Protein AF-A0A7S0J1F5-F1 (afdb_monomer)

Organism: NCBI:txid127549

Radius of gyration: 20.25 Å; Cα contacts (8 Å, |Δi|>4): 208; chains: 1; bounding box: 47×31×69 Å

InterPro domains:
  IPR000225 Armadillo [PF00514] (162-190)
  IPR000225 Armadillo [PS50176] (162-200)
  IPR011989 Armadillo-like helical [G3DSA:1.25.10.10] (42-203)
  IPR016024 Armadillo-type fold [SSF48371] (62-200)
  IPR045156 Vacuolar protein 8 [PTHR47249] (50-202)

Secondary structure (DSSP, 8-state):
---HHHHHHHHHHHHHHHHHHHHHHHT-----------PPPHHHHHHHHHHHHHHHHHHHHHHHHHHHHHHHHHH--HHHHHHHHHHHHHHHT--SHHHHHHHHHHHHHHHHTT-HHHHHHHHTSS-HHHHHHHHHHHHHHH---TT-S---SHHHHHHHTT-HHHHHHHTT-S-HHHHHHHHHHHHHHTTSHHHHHHHHH---

Structure (mmCIF, N/CA/C/O backbone):
data_AF-A0A7S0J1F5-F1
#
_entry.id   AF-A0A7S0J1F5-F1
#
loop_
_atom_site.group_PDB
_atom_site.id
_atom_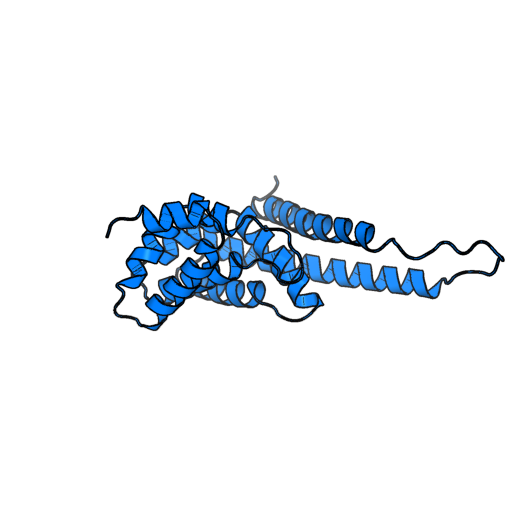site.type_symbol
_atom_site.label_atom_id
_atom_site.label_alt_id
_atom_site.label_comp_id
_atom_site.label_asym_id
_atom_site.label_entity_id
_atom_site.label_seq_id
_atom_site.pdbx_PDB_ins_code
_atom_site.Cartn_x
_atom_site.Cartn_y
_atom_site.Cartn_z
_atom_site.occupancy
_atom_site.B_iso_or_equiv
_atom_site.auth_seq_id
_atom_site.auth_comp_id
_atom_site.auth_asym_id
_atom_site.auth_atom_id
_atom_site.pdbx_PDB_model_num
ATOM 1 N N . PHE A 1 1 ? 26.902 -19.050 1.197 1.00 39.16 1 PHE A N 1
ATOM 2 C CA . PHE A 1 1 ? 25.930 -18.547 2.189 1.00 39.16 1 PHE A CA 1
ATOM 3 C C . PHE A 1 1 ? 25.335 -17.241 1.676 1.00 39.16 1 PHE A C 1
ATOM 5 O O . PHE A 1 1 ? 25.983 -16.211 1.769 1.00 39.16 1 PHE A O 1
ATOM 12 N N . PHE A 1 2 ? 24.153 -17.282 1.053 1.00 44.94 2 PHE A N 1
ATOM 13 C CA . PHE A 1 2 ? 23.462 -16.071 0.589 1.00 44.94 2 PHE A CA 1
ATOM 14 C C . PHE A 1 2 ? 22.551 -15.558 1.710 1.00 44.94 2 PHE A C 1
ATOM 16 O O . PHE A 1 2 ? 21.628 -16.265 2.113 1.00 44.94 2 PHE A O 1
ATOM 23 N N . SER A 1 3 ? 22.830 -14.357 2.224 1.00 57.16 3 SER A N 1
ATOM 24 C CA . SER A 1 3 ? 21.988 -13.683 3.222 1.00 57.16 3 SER A CA 1
ATOM 25 C C . SER A 1 3 ? 20.566 -13.470 2.669 1.00 57.16 3 SER A C 1
ATOM 27 O O . SER A 1 3 ? 20.441 -13.176 1.476 1.00 57.16 3 SER A O 1
ATOM 29 N N . PRO A 1 4 ? 19.499 -13.576 3.486 1.00 59.44 4 PRO A N 1
ATOM 30 C CA . PRO A 1 4 ? 18.127 -13.293 3.052 1.00 59.44 4 PRO A CA 1
ATOM 31 C C . PRO A 1 4 ? 17.988 -11.911 2.394 1.00 59.44 4 PRO A C 1
ATOM 33 O O . PRO A 1 4 ? 17.311 -11.785 1.376 1.00 59.44 4 PRO A O 1
ATOM 36 N N . ARG A 1 5 ? 18.744 -10.908 2.868 1.00 60.88 5 ARG A N 1
ATOM 37 C CA . ARG A 1 5 ? 18.833 -9.587 2.217 1.00 60.88 5 ARG A CA 1
ATOM 38 C C . ARG A 1 5 ? 19.443 -9.645 0.815 1.00 60.88 5 ARG A C 1
ATOM 40 O O . ARG A 1 5 ? 18.998 -8.932 -0.071 1.00 60.88 5 ARG A O 1
ATOM 47 N N . GLY A 1 6 ? 20.435 -10.508 0.597 1.00 64.88 6 GLY A N 1
ATOM 48 C CA . GLY A 1 6 ? 21.058 -10.701 -0.714 1.00 64.88 6 GLY A CA 1
ATOM 49 C C . GLY A 1 6 ? 20.109 -11.344 -1.726 1.00 64.88 6 GLY A C 1
ATOM 50 O O . GLY A 1 6 ? 20.087 -10.931 -2.877 1.00 64.88 6 GLY A O 1
ATOM 51 N N . LYS A 1 7 ? 19.281 -12.305 -1.294 1.00 68.75 7 LYS A N 1
ATOM 52 C CA . LYS A 1 7 ? 18.258 -12.919 -2.157 1.00 68.75 7 LYS A CA 1
ATOM 53 C C . LYS A 1 7 ? 17.156 -11.928 -2.527 1.00 68.75 7 LYS A C 1
ATOM 55 O O . LYS A 1 7 ? 16.803 -11.844 -3.695 1.00 68.75 7 LYS A O 1
ATOM 60 N N . MET A 1 8 ? 16.671 -11.154 -1.554 1.00 70.50 8 MET A N 1
ATOM 61 C CA . MET A 1 8 ? 15.660 -10.122 -1.791 1.00 70.50 8 MET A CA 1
ATOM 62 C C . MET A 1 8 ? 16.189 -9.031 -2.724 1.00 70.50 8 MET A C 1
ATOM 64 O O . MET A 1 8 ? 15.508 -8.664 -3.668 1.00 70.50 8 MET A O 1
ATOM 68 N N . ARG A 1 9 ? 17.439 -8.590 -2.539 1.00 69.81 9 ARG A N 1
ATOM 69 C CA . ARG A 1 9 ? 18.083 -7.616 -3.430 1.00 69.81 9 ARG A CA 1
ATOM 70 C C . ARG A 1 9 ? 18.190 -8.128 -4.864 1.00 69.81 9 ARG A C 1
ATOM 72 O O . ARG A 1 9 ? 17.886 -7.383 -5.778 1.00 69.81 9 ARG A O 1
ATOM 79 N N . VAL A 1 10 ? 18.562 -9.395 -5.072 1.00 70.56 10 VAL A N 1
ATOM 80 C CA . VAL A 1 10 ? 18.605 -9.993 -6.420 1.00 70.56 10 VAL A CA 1
ATOM 81 C C . VAL A 1 10 ? 17.206 -10.099 -7.027 1.00 70.56 10 VAL A C 1
ATOM 83 O O . VAL A 1 10 ? 17.037 -9.728 -8.181 1.00 70.56 10 VAL A O 1
ATOM 86 N N . LEU A 1 11 ? 16.207 -10.548 -6.258 1.00 70.00 11 LEU A N 1
ATOM 87 C CA . LEU A 1 11 ? 14.828 -10.680 -6.736 1.00 70.00 11 LEU A CA 1
ATOM 88 C C . LEU A 1 11 ? 14.237 -9.322 -7.131 1.00 70.00 11 LEU A C 1
ATOM 90 O O . LEU A 1 11 ? 13.665 -9.196 -8.206 1.00 70.00 11 LEU A O 1
ATOM 94 N N . VAL A 1 12 ? 14.424 -8.307 -6.284 1.00 67.56 12 VAL A N 1
ATOM 95 C CA . VAL A 1 12 ? 13.966 -6.935 -6.527 1.00 67.56 12 VAL A CA 1
ATOM 96 C C . VAL A 1 12 ? 14.674 -6.373 -7.747 1.00 67.56 12 VAL A C 1
ATOM 98 O O . VAL A 1 12 ? 14.005 -5.950 -8.677 1.00 67.56 12 VAL A O 1
ATOM 101 N N . LEU A 1 13 ? 16.007 -6.439 -7.806 1.00 68.56 13 LEU A N 1
ATOM 102 C CA . LEU A 1 13 ? 16.761 -5.937 -8.952 1.00 68.56 13 LEU A CA 1
ATOM 103 C C . LEU A 1 13 ? 16.337 -6.634 -10.254 1.00 68.56 13 LEU A C 1
ATOM 105 O O . LEU A 1 13 ? 16.220 -5.979 -11.282 1.00 68.56 13 LEU A O 1
ATOM 109 N N . GLN A 1 14 ? 16.067 -7.941 -10.212 1.00 68.31 14 GLN A N 1
ATOM 110 C CA . GLN A 1 14 ? 15.610 -8.709 -11.367 1.00 68.31 14 GLN A CA 1
ATOM 111 C C . GLN A 1 14 ? 14.169 -8.362 -11.766 1.00 68.31 14 GLN A C 1
ATOM 113 O O . GLN A 1 14 ? 13.902 -8.275 -12.960 1.00 68.31 14 GLN A O 1
ATOM 118 N N . LEU A 1 15 ? 13.267 -8.106 -10.809 1.00 67.50 15 LEU A N 1
ATOM 119 C CA . LEU A 1 15 ? 11.923 -7.587 -11.091 1.00 67.50 15 LEU A CA 1
ATOM 120 C C . LEU A 1 15 ? 12.007 -6.204 -11.746 1.00 67.50 15 LEU A C 1
ATOM 122 O O . LEU A 1 15 ? 11.415 -5.992 -12.800 1.00 67.50 15 LEU A O 1
ATOM 126 N N . LEU A 1 16 ? 12.799 -5.296 -11.162 1.00 66.62 16 LEU A N 1
ATOM 127 C CA . LEU A 1 16 ? 13.001 -3.947 -11.689 1.00 66.62 16 LEU A CA 1
ATOM 128 C C . LEU A 1 16 ? 13.591 -4.005 -13.113 1.00 66.62 16 LEU A C 1
ATOM 130 O O . LEU A 1 16 ? 13.115 -3.343 -14.028 1.00 66.62 16 LEU A O 1
ATOM 134 N N . LEU A 1 17 ? 14.596 -4.851 -13.340 1.00 66.25 17 LEU A N 1
ATOM 135 C CA . LEU A 1 17 ? 15.193 -5.018 -14.665 1.00 66.25 17 LEU A CA 1
ATOM 136 C C . LEU A 1 17 ? 14.226 -5.680 -15.657 1.00 66.25 17 LEU A C 1
ATOM 138 O O . LEU A 1 17 ? 14.174 -5.254 -16.805 1.00 66.25 17 LEU A O 1
ATOM 142 N N . SER A 1 18 ? 13.446 -6.684 -15.248 1.00 63.44 18 SER A N 1
ATOM 143 C CA . SER A 1 18 ? 12.502 -7.383 -16.133 1.00 63.44 18 SER A CA 1
ATOM 144 C C . SER A 1 18 ? 11.381 -6.464 -16.616 1.00 63.44 18 SER A C 1
ATOM 146 O O . SER A 1 18 ? 11.062 -6.491 -17.802 1.00 63.44 18 SER A O 1
ATOM 148 N N . CYS A 1 19 ? 10.828 -5.623 -15.737 1.00 54.19 19 CYS A N 1
ATOM 149 C CA . CYS A 1 19 ? 9.823 -4.624 -16.109 1.00 54.19 19 CYS A CA 1
ATOM 150 C C . CYS A 1 19 ? 10.378 -3.592 -17.107 1.00 54.19 19 CYS A C 1
ATOM 152 O O . CYS A 1 19 ? 9.664 -3.171 -18.011 1.00 54.19 19 CYS A O 1
ATOM 154 N N . ALA A 1 20 ? 11.669 -3.254 -17.010 1.00 51.41 20 ALA A N 1
ATOM 155 C CA . ALA A 1 20 ? 12.317 -2.328 -17.939 1.00 51.41 20 ALA A CA 1
ATOM 156 C C . ALA A 1 20 ? 12.533 -2.922 -19.349 1.00 51.41 20 ALA A C 1
ATOM 158 O O . ALA A 1 20 ? 12.621 -2.184 -20.329 1.00 51.41 20 ALA A O 1
ATOM 159 N N . HIS A 1 21 ? 12.628 -4.252 -19.479 1.00 47.75 21 HIS A N 1
ATOM 160 C CA . HIS A 1 21 ? 12.840 -4.911 -20.776 1.00 47.75 21 HIS A CA 1
ATOM 161 C C . HIS A 1 21 ? 11.537 -5.109 -21.561 1.00 47.75 21 HIS A C 1
ATOM 163 O O . HIS A 1 21 ? 11.564 -5.081 -22.791 1.00 47.75 21 HIS A O 1
ATOM 169 N N . THR A 1 22 ? 10.401 -5.288 -20.879 1.00 46.66 22 THR A N 1
ATOM 170 C CA . THR A 1 22 ? 9.106 -5.543 -21.530 1.00 46.66 22 THR A CA 1
ATOM 171 C C . THR A 1 22 ? 8.580 -4.343 -22.320 1.00 46.66 22 THR A C 1
ATOM 173 O O . THR A 1 22 ? 7.990 -4.537 -23.375 1.00 46.66 22 THR A O 1
ATOM 176 N N . GLU A 1 23 ? 8.873 -3.106 -21.912 1.00 44.94 23 GLU A N 1
ATOM 177 C CA . GLU A 1 23 ? 8.368 -1.909 -22.611 1.00 44.94 23 GLU A CA 1
ATOM 178 C C . GLU A 1 23 ? 9.279 -1.400 -23.745 1.00 44.94 23 GLU A C 1
ATOM 180 O O . GLU A 1 23 ? 8.822 -0.675 -24.631 1.00 44.94 23 GLU 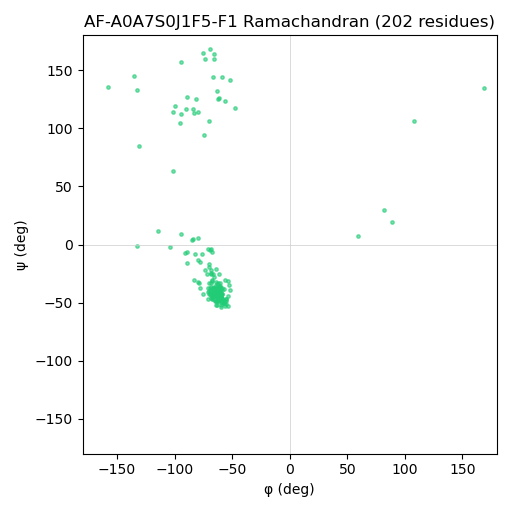A O 1
ATOM 185 N N . SER A 1 24 ? 10.551 -1.824 -23.808 1.00 41.28 24 SER A N 1
ATOM 186 C CA . SER A 1 24 ? 11.379 -1.562 -25.000 1.00 41.28 24 SER A CA 1
ATOM 187 C C . SER A 1 24 ? 10.884 -2.347 -26.221 1.00 41.28 24 SER A C 1
ATOM 189 O O . SER A 1 24 ? 11.186 -1.952 -27.347 1.00 41.28 24 SER A O 1
ATOM 191 N N . ALA A 1 25 ? 10.136 -3.436 -26.010 1.00 37.59 25 ALA A N 1
ATOM 192 C CA . ALA A 1 25 ? 9.520 -4.206 -27.084 1.00 37.59 25 ALA A CA 1
ATOM 193 C C . ALA A 1 25 ? 8.248 -3.522 -27.625 1.00 37.59 25 ALA A C 1
ATOM 195 O O . ALA A 1 25 ? 8.060 -3.487 -28.839 1.00 37.59 25 ALA A O 1
ATOM 196 N N . ASP A 1 26 ? 7.441 -2.891 -26.762 1.00 37.06 26 ASP A N 1
ATOM 197 C CA . ASP A 1 26 ? 6.175 -2.247 -27.160 1.00 37.06 26 ASP A CA 1
ATOM 198 C C . ASP A 1 26 ? 6.355 -0.881 -27.848 1.00 37.06 26 ASP A C 1
ATOM 200 O O . ASP A 1 26 ? 5.454 -0.398 -28.533 1.00 37.06 26 ASP A O 1
ATOM 204 N N . ARG A 1 27 ? 7.540 -0.262 -27.753 1.00 38.38 27 ARG A N 1
ATOM 205 C CA . ARG A 1 27 ? 7.871 0.984 -28.476 1.00 38.38 27 ARG A CA 1
ATOM 206 C C . ARG A 1 27 ? 8.368 0.787 -29.918 1.00 38.38 27 ARG A C 1
ATOM 208 O O . ARG A 1 27 ? 8.732 1.768 -30.565 1.00 38.38 27 ARG A O 1
ATOM 215 N N . LEU A 1 28 ? 8.371 -0.437 -30.452 1.00 41.59 28 LEU A N 1
ATOM 216 C CA . LEU A 1 28 ? 8.832 -0.744 -31.816 1.00 41.59 28 LEU A CA 1
ATOM 217 C C . LEU A 1 28 ? 7.675 -0.924 -32.814 1.00 41.59 28 LEU A C 1
ATOM 219 O O . LEU A 1 28 ? 7.531 -1.969 -33.443 1.00 41.59 28 LEU A O 1
ATOM 223 N N . HIS A 1 29 ? 6.896 0.133 -33.034 1.00 41.19 29 HIS A N 1
ATOM 224 C CA . HIS A 1 29 ? 6.158 0.330 -34.287 1.00 41.19 29 HIS A CA 1
ATOM 225 C C . HIS A 1 29 ? 6.412 1.750 -34.796 1.00 41.19 29 HIS A C 1
ATOM 227 O O . HIS A 1 29 ? 5.647 2.673 -34.536 1.00 41.19 29 HIS A O 1
ATOM 233 N N . VAL A 1 30 ? 7.523 1.919 -35.516 1.00 41.62 30 VAL A N 1
ATOM 234 C CA . VAL A 1 30 ? 7.749 3.059 -36.412 1.00 41.62 30 VAL A CA 1
ATOM 235 C C . VAL A 1 30 ? 8.273 2.504 -37.736 1.00 41.62 30 VAL A C 1
ATOM 237 O O . VAL A 1 30 ? 9.113 1.606 -37.754 1.00 41.62 30 VAL A O 1
ATOM 240 N N . GLU A 1 31 ? 7.667 2.998 -38.810 1.00 41.06 31 GLU A N 1
ATOM 241 C CA . GLU A 1 31 ? 7.622 2.488 -40.180 1.00 41.06 31 GLU A CA 1
ATOM 242 C C . GLU A 1 31 ? 8.983 2.160 -40.813 1.00 41.06 31 GLU A C 1
ATOM 244 O O . GLU A 1 31 ? 9.968 2.884 -40.675 1.00 41.06 31 GLU A O 1
ATOM 249 N N . ILE A 1 32 ? 8.996 1.061 -41.572 1.00 41.66 32 ILE A N 1
ATOM 250 C CA . ILE A 1 32 ? 10.061 0.714 -42.511 1.00 41.66 32 ILE A CA 1
ATOM 251 C C . ILE A 1 32 ? 9.807 1.539 -43.774 1.00 41.66 32 ILE A C 1
ATOM 253 O O . ILE A 1 32 ? 8.814 1.287 -44.455 1.00 41.66 32 ILE A O 1
ATOM 257 N N . ASP A 1 33 ? 10.693 2.481 -44.101 1.00 36.41 33 ASP A N 1
ATOM 258 C CA . ASP A 1 33 ? 10.719 3.067 -45.442 1.00 36.41 33 ASP A CA 1
ATOM 259 C C . ASP A 1 33 ? 11.854 2.434 -46.255 1.00 36.41 33 ASP A C 1
ATOM 261 O O . ASP A 1 33 ? 13.047 2.533 -45.942 1.00 36.41 33 ASP A O 1
ATOM 265 N N . GLU A 1 34 ? 11.456 1.703 -47.293 1.00 47.69 34 GLU 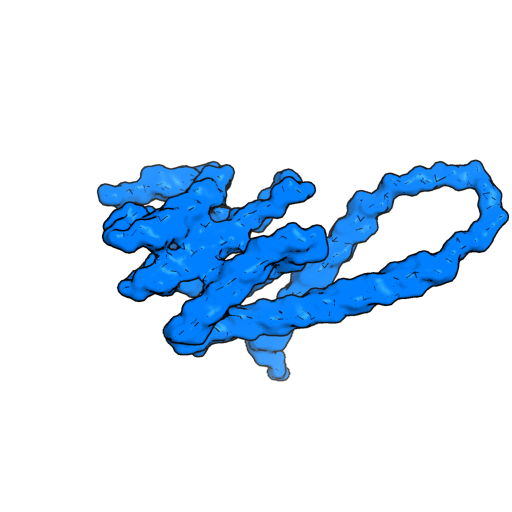A N 1
ATOM 266 C CA . GLU A 1 34 ? 12.342 1.109 -48.278 1.00 47.69 34 GLU A CA 1
ATOM 267 C C . GLU A 1 34 ? 12.860 2.210 -49.208 1.00 47.69 34 GLU A C 1
ATOM 269 O O . GLU A 1 34 ? 12.221 2.512 -50.216 1.00 47.69 34 GLU A O 1
ATOM 274 N N . LYS A 1 35 ? 14.038 2.777 -48.914 1.00 43.16 35 LYS A N 1
ATOM 275 C CA . LYS A 1 35 ? 15.101 3.069 -49.903 1.00 43.16 35 LYS A CA 1
ATOM 276 C C . LYS A 1 35 ? 16.209 3.952 -49.336 1.00 43.16 35 LYS A C 1
ATOM 278 O O . LYS A 1 35 ? 15.969 5.050 -48.856 1.00 43.16 35 LYS A O 1
ATOM 283 N N . GLY A 1 36 ? 17.442 3.537 -49.623 1.00 39.69 36 GLY A N 1
ATOM 284 C CA . GLY A 1 36 ? 18.586 4.440 -49.737 1.00 39.69 36 GLY A CA 1
ATOM 285 C C . GLY A 1 36 ? 19.561 4.336 -48.576 1.00 39.69 36 GLY A C 1
ATOM 286 O O . GLY A 1 36 ? 19.295 4.807 -47.479 1.00 39.69 36 GLY A O 1
ATOM 287 N N . GLY A 1 37 ? 20.716 3.723 -48.839 1.00 49.03 37 GLY A N 1
ATOM 288 C CA . GLY A 1 37 ? 21.816 3.674 -47.889 1.00 49.03 37 GLY A CA 1
ATOM 289 C C . GLY A 1 37 ? 22.332 5.069 -47.539 1.00 49.03 37 GLY A C 1
ATOM 290 O O . GLY A 1 37 ? 22.734 5.826 -48.419 1.00 49.03 37 GLY A O 1
ATOM 291 N N . GLN A 1 38 ? 22.369 5.360 -46.243 1.00 39.41 38 GLN A N 1
ATOM 292 C CA . GLN A 1 38 ? 23.235 6.357 -45.624 1.00 39.41 38 GLN A CA 1
ATOM 293 C C . GLN A 1 38 ? 23.371 6.004 -44.136 1.00 39.41 38 GLN A C 1
ATOM 295 O O . GLN A 1 38 ? 22.398 5.599 -43.506 1.00 39.41 38 GLN A O 1
ATOM 300 N N . GLU A 1 39 ? 24.597 6.076 -43.611 1.00 42.72 39 GLU A N 1
ATOM 301 C CA . GLU A 1 39 ? 24.959 5.733 -42.229 1.00 42.72 39 GLU A CA 1
ATOM 302 C C . GLU A 1 39 ? 23.994 6.364 -41.205 1.00 42.72 39 GLU A C 1
ATOM 304 O O . GLU A 1 39 ? 23.889 7.584 -41.088 1.00 42.72 39 GLU A O 1
ATOM 309 N N . LEU A 1 40 ? 23.288 5.509 -40.461 1.00 43.06 40 LEU A N 1
ATOM 310 C CA . LEU A 1 40 ? 22.411 5.843 -39.333 1.00 43.06 40 LEU A CA 1
ATOM 311 C C . LEU A 1 40 ? 23.201 5.723 -38.002 1.00 43.06 40 LEU A C 1
ATOM 313 O O . LEU A 1 40 ? 24.250 5.084 -37.962 1.00 43.06 40 LEU A O 1
ATOM 317 N N . PRO A 1 41 ? 22.783 6.394 -36.912 1.00 44.84 41 PRO A N 1
ATOM 318 C CA . PRO A 1 41 ? 23.625 7.344 -36.188 1.00 44.84 41 PRO A CA 1
ATOM 319 C C . PRO A 1 41 ? 24.276 6.770 -34.920 1.00 44.84 41 PRO A C 1
ATOM 321 O O . PRO A 1 41 ? 23.594 6.477 -33.940 1.00 44.84 41 PRO A O 1
ATOM 324 N N . VAL A 1 42 ? 25.613 6.754 -34.876 1.00 47.47 42 VAL A N 1
ATOM 325 C CA . VAL A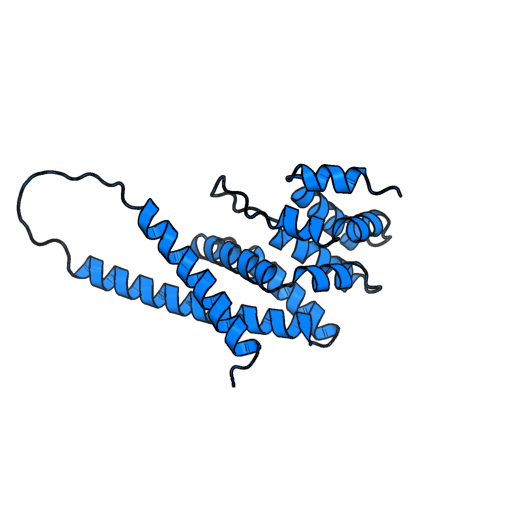 1 42 ? 26.428 6.349 -33.705 1.00 47.47 42 VAL A CA 1
ATOM 326 C C . VAL A 1 42 ? 26.099 7.169 -32.441 1.00 47.47 42 VAL A C 1
ATOM 328 O O . VAL A 1 42 ? 26.109 6.646 -31.329 1.00 47.47 42 VAL A O 1
ATOM 331 N N . GLN A 1 43 ? 25.691 8.435 -32.597 1.00 46.88 43 GLN A N 1
ATOM 332 C CA . GLN A 1 43 ? 25.272 9.296 -31.479 1.00 46.88 43 GLN A CA 1
ATOM 333 C C . GLN A 1 43 ? 23.970 8.832 -30.803 1.00 46.88 43 GLN A C 1
ATOM 335 O O . GLN A 1 43 ? 23.749 9.116 -29.629 1.00 46.88 43 GLN A O 1
ATOM 340 N N . SER A 1 44 ? 23.107 8.107 -31.522 1.00 58.91 44 SER A N 1
ATOM 341 C CA . SER A 1 44 ? 21.845 7.591 -30.988 1.00 58.91 44 SER A CA 1
ATOM 342 C C . SER A 1 44 ? 22.053 6.324 -30.159 1.00 58.91 44 SER A C 1
ATOM 344 O O . SER A 1 44 ? 21.349 6.125 -29.172 1.00 58.91 44 SER A O 1
ATOM 346 N N . GLU A 1 45 ? 23.040 5.495 -30.501 1.00 56.84 45 GLU A N 1
ATOM 347 C CA . GLU A 1 45 ? 23.402 4.319 -29.703 1.00 56.84 45 GLU A CA 1
ATOM 348 C C . GLU A 1 45 ? 24.179 4.693 -28.438 1.00 56.84 45 GLU A C 1
ATOM 350 O O . GLU A 1 45 ? 23.838 4.201 -27.366 1.00 56.84 45 GLU A O 1
ATOM 355 N N . GLU A 1 46 ? 25.143 5.619 -28.508 1.00 60.66 46 GLU A N 1
ATOM 356 C CA . GLU A 1 46 ? 25.847 6.104 -27.308 1.00 60.66 46 GLU A CA 1
ATOM 357 C C . GLU A 1 46 ? 24.912 6.841 -26.338 1.00 60.66 46 GLU A C 1
ATOM 359 O O . GLU A 1 46 ? 25.019 6.672 -25.122 1.00 60.66 46 GLU A O 1
ATOM 364 N N . MET A 1 47 ? 23.964 7.636 -26.850 1.00 57.72 47 MET A N 1
ATOM 365 C CA . MET A 1 47 ? 22.950 8.300 -26.025 1.00 57.72 47 MET A CA 1
ATOM 366 C C . MET A 1 47 ? 21.995 7.284 -25.388 1.00 57.72 47 MET A C 1
ATOM 368 O O . MET A 1 47 ? 21.744 7.370 -24.187 1.00 57.72 47 MET A O 1
ATOM 372 N N . ARG A 1 48 ? 21.539 6.269 -26.139 1.00 62.09 48 ARG A N 1
ATOM 373 C CA . ARG A 1 48 ? 20.733 5.165 -25.586 1.00 62.09 48 ARG A CA 1
ATOM 374 C C . ARG A 1 48 ? 21.494 4.350 -24.545 1.00 62.09 48 ARG A C 1
ATOM 376 O O . ARG A 1 48 ? 20.904 3.986 -23.536 1.00 62.09 48 ARG A O 1
ATOM 383 N N . ALA A 1 49 ? 22.782 4.084 -24.757 1.00 66.88 49 ALA A N 1
ATOM 384 C CA . ALA A 1 49 ? 23.616 3.364 -23.800 1.00 66.88 49 ALA A CA 1
ATOM 385 C C . ALA A 1 49 ? 23.792 4.162 -22.499 1.00 66.88 49 ALA A C 1
ATOM 387 O O . ALA A 1 49 ? 23.620 3.606 -21.417 1.00 66.88 49 ALA A O 1
ATOM 388 N N . ARG A 1 50 ? 24.039 5.478 -22.589 1.00 66.81 50 ARG A N 1
ATOM 389 C CA . ARG A 1 50 ? 24.114 6.367 -21.415 1.00 66.81 50 ARG A CA 1
ATOM 390 C C . ARG A 1 50 ? 22.782 6.482 -20.681 1.00 66.81 50 ARG A C 1
ATOM 392 O O . ARG A 1 50 ? 22.766 6.459 -19.454 1.00 66.81 50 ARG A O 1
ATOM 399 N N . GLU A 1 51 ? 21.669 6.577 -21.404 1.00 61.38 51 GLU A N 1
ATOM 400 C CA . GLU A 1 51 ? 20.335 6.552 -20.797 1.00 61.38 51 GLU A CA 1
ATOM 401 C C . GLU A 1 51 ? 20.035 5.208 -20.127 1.00 61.38 51 GLU A C 1
ATOM 403 O O . GLU A 1 51 ? 19.493 5.186 -19.024 1.00 61.38 51 GLU A O 1
ATOM 408 N N . ALA A 1 52 ? 20.406 4.089 -20.753 1.00 64.94 52 ALA A N 1
ATOM 409 C CA . ALA A 1 52 ? 20.236 2.757 -20.182 1.00 64.94 52 ALA A CA 1
ATOM 410 C C . ALA A 1 52 ? 21.086 2.570 -18.916 1.00 64.94 52 ALA A C 1
ATOM 412 O O . ALA A 1 52 ? 20.600 2.032 -17.924 1.00 64.94 52 ALA A O 1
ATOM 413 N N . GLU A 1 53 ? 22.325 3.063 -18.913 1.00 68.62 53 GLU A N 1
ATOM 414 C CA . GLU A 1 53 ? 23.213 3.015 -17.752 1.00 68.62 53 GLU A CA 1
ATOM 415 C C . GLU A 1 53 ? 22.713 3.921 -16.613 1.00 68.62 53 GLU A C 1
ATOM 417 O O . GLU A 1 53 ? 22.688 3.499 -15.456 1.00 68.62 53 GLU A O 1
ATOM 422 N N . ALA A 1 54 ? 22.209 5.120 -16.929 1.00 64.06 54 ALA A N 1
ATOM 423 C CA . ALA A 1 54 ? 21.569 6.006 -15.955 1.00 64.06 54 ALA A CA 1
ATOM 424 C C . ALA A 1 54 ? 20.288 5.387 -15.361 1.00 64.06 54 ALA A C 1
ATOM 426 O O . ALA A 1 54 ? 20.092 5.427 -14.144 1.00 64.06 54 ALA A O 1
ATOM 427 N N . ARG A 1 55 ? 19.448 4.746 -16.190 1.00 65.31 55 ARG A N 1
ATOM 428 C CA . ARG A 1 55 ? 18.260 3.996 -15.736 1.00 65.31 55 ARG A CA 1
ATOM 429 C C . ARG A 1 55 ? 18.644 2.807 -14.854 1.00 65.31 55 ARG A C 1
ATOM 431 O O . ARG A 1 55 ? 18.024 2.600 -13.815 1.00 65.31 55 ARG A O 1
ATOM 438 N N . ALA A 1 56 ? 19.688 2.058 -15.212 1.00 68.56 56 ALA A N 1
ATOM 439 C CA . ALA A 1 56 ? 20.186 0.941 -14.410 1.00 68.56 56 ALA A CA 1
ATOM 440 C C . ALA A 1 56 ? 20.756 1.402 -13.056 1.00 68.56 56 ALA A C 1
ATOM 442 O O . ALA A 1 56 ? 20.535 0.747 -12.034 1.00 68.56 56 ALA A O 1
ATOM 443 N N . GLY A 1 57 ? 21.448 2.547 -13.027 1.00 71.69 57 GLY A N 1
ATOM 444 C CA . GLY A 1 57 ? 21.913 3.186 -11.795 1.00 71.69 57 GLY A CA 1
ATOM 445 C C . GLY A 1 57 ? 20.757 3.560 -10.865 1.00 71.69 57 GLY A C 1
ATOM 446 O O . GLY A 1 57 ? 20.778 3.196 -9.688 1.00 71.69 57 GLY A O 1
ATOM 447 N N . LEU A 1 58 ? 19.714 4.192 -11.411 1.00 66.94 58 LEU A N 1
ATOM 448 C CA . LEU A 1 58 ? 18.505 4.551 -10.666 1.00 66.94 58 LEU A CA 1
ATOM 449 C C . LEU A 1 58 ? 17.756 3.311 -10.149 1.00 66.94 58 LEU A C 1
ATOM 451 O O . LEU A 1 58 ? 17.367 3.262 -8.984 1.00 66.94 58 LEU A O 1
ATOM 455 N N . ALA A 1 59 ? 17.610 2.271 -10.976 1.00 69.38 59 ALA A N 1
ATOM 456 C CA . ALA A 1 59 ? 16.990 1.008 -10.574 1.00 69.38 59 ALA A CA 1
ATOM 457 C C . ALA A 1 59 ? 17.747 0.334 -9.416 1.00 69.38 59 ALA A C 1
ATOM 459 O O . ALA A 1 59 ? 17.136 -0.229 -8.506 1.00 69.38 59 ALA A O 1
ATOM 460 N N . LYS A 1 60 ? 19.081 0.424 -9.405 1.00 73.94 60 LYS A N 1
ATOM 461 C CA . LYS A 1 60 ? 19.904 -0.085 -8.303 1.00 73.94 60 LYS A CA 1
ATOM 462 C C . LYS A 1 60 ? 19.691 0.706 -7.011 1.00 73.94 60 LYS A C 1
ATOM 464 O O . LYS A 1 60 ? 19.527 0.095 -5.960 1.00 73.94 60 LYS A O 1
ATOM 469 N N . GLU A 1 61 ? 19.660 2.034 -7.078 1.00 78.19 61 GLU A N 1
ATOM 470 C CA . GLU A 1 61 ? 19.394 2.884 -5.908 1.00 78.19 61 GLU A CA 1
ATOM 471 C C . GLU A 1 61 ? 17.996 2.631 -5.320 1.00 78.19 61 GLU A C 1
ATOM 473 O O . GLU A 1 61 ? 17.831 2.520 -4.101 1.00 78.19 61 GLU A O 1
ATOM 478 N N . LEU A 1 62 ? 16.997 2.455 -6.187 1.00 75.44 62 LEU A N 1
ATOM 479 C CA . LEU A 1 62 ? 15.640 2.077 -5.794 1.00 75.44 62 LEU A CA 1
ATOM 480 C C . LEU A 1 62 ? 15.600 0.697 -5.148 1.00 75.44 62 LEU A C 1
ATOM 482 O O . LEU A 1 62 ? 14.963 0.532 -4.109 1.00 75.44 62 LEU A O 1
ATOM 486 N N . SER A 1 63 ? 16.312 -0.280 -5.715 1.00 79.25 63 SER A N 1
ATOM 487 C CA . SER A 1 63 ? 16.428 -1.609 -5.118 1.00 79.25 63 SER A CA 1
ATOM 488 C C . SER A 1 63 ? 17.052 -1.552 -3.728 1.00 79.25 63 SER A C 1
ATOM 490 O O . SER A 1 63 ? 16.597 -2.265 -2.836 1.00 79.25 63 SER A O 1
ATOM 492 N N . ASP A 1 64 ? 18.093 -0.745 -3.539 1.00 83.75 64 ASP A N 1
ATOM 493 C CA . ASP A 1 64 ? 18.775 -0.609 -2.252 1.00 83.75 64 ASP A CA 1
ATOM 494 C C . ASP A 1 64 ? 17.846 0.041 -1.225 1.00 83.75 64 ASP A C 1
ATOM 496 O O . ASP A 1 64 ? 17.638 -0.503 -0.138 1.00 83.75 64 ASP A O 1
ATOM 500 N N . THR A 1 65 ? 17.184 1.129 -1.623 1.00 84.81 65 THR A N 1
ATOM 501 C CA . THR A 1 65 ? 16.194 1.824 -0.793 1.00 84.81 65 THR A CA 1
ATOM 502 C C . THR A 1 65 ? 15.037 0.905 -0.404 1.00 84.81 65 THR A C 1
ATOM 504 O O . THR A 1 65 ? 14.619 0.893 0.754 1.00 84.81 65 THR A O 1
ATOM 507 N N . LEU A 1 66 ? 14.526 0.102 -1.339 1.00 83.06 66 LEU A N 1
ATOM 508 C CA . LEU A 1 66 ? 13.441 -0.838 -1.077 1.00 83.06 66 LEU A CA 1
ATOM 509 C C . LEU A 1 66 ? 13.867 -1.942 -0.113 1.00 83.06 66 LEU A C 1
ATOM 511 O O . LEU A 1 66 ? 13.125 -2.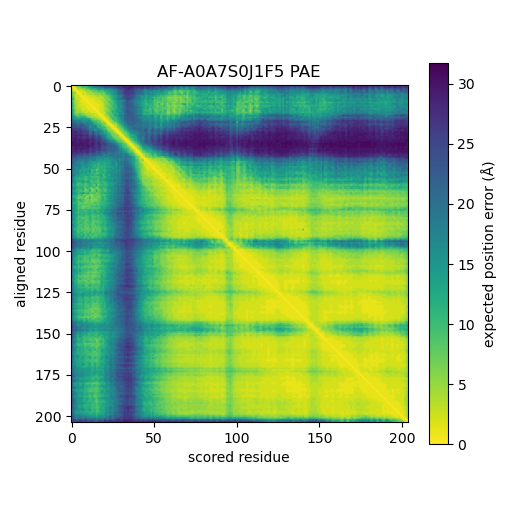263 0.812 1.00 83.06 66 LEU A O 1
ATOM 515 N N . VAL A 1 67 ? 15.062 -2.509 -0.295 1.00 85.50 67 VAL A N 1
ATOM 516 C CA . VAL A 1 67 ? 15.589 -3.537 0.613 1.00 85.50 67 VAL A CA 1
ATOM 517 C C . VAL A 1 67 ? 15.730 -2.988 2.029 1.00 85.50 67 VAL A C 1
ATOM 519 O O . VAL A 1 67 ? 15.390 -3.693 2.983 1.00 85.50 67 VAL A O 1
ATOM 522 N N . ASP A 1 68 ? 16.174 -1.741 2.171 1.00 88.19 68 ASP A N 1
ATOM 523 C CA . ASP A 1 68 ? 16.289 -1.080 3.467 1.00 88.19 68 ASP A CA 1
ATOM 524 C C . ASP A 1 68 ? 14.916 -0.819 4.097 1.00 88.19 68 ASP A C 1
ATOM 526 O O . ASP A 1 68 ? 14.706 -1.183 5.256 1.00 88.19 68 ASP A O 1
ATOM 530 N N . ILE A 1 69 ? 13.954 -0.276 3.338 1.00 88.94 69 ILE A N 1
ATOM 531 C CA . ILE A 1 69 ? 12.573 -0.067 3.806 1.00 88.94 69 ILE A CA 1
ATOM 532 C C . ILE A 1 69 ? 11.962 -1.395 4.257 1.00 88.94 69 ILE A C 1
ATOM 534 O O . ILE A 1 69 ? 11.479 -1.491 5.382 1.00 88.94 69 ILE A O 1
ATOM 538 N N . MET A 1 70 ? 12.043 -2.443 3.436 1.00 87.50 70 MET A N 1
ATOM 539 C CA . MET A 1 70 ? 11.506 -3.765 3.763 1.00 87.50 70 MET A CA 1
ATOM 540 C C . MET A 1 70 ? 12.177 -4.372 4.994 1.00 87.50 70 MET A C 1
ATOM 542 O O . MET A 1 70 ? 11.506 -4.927 5.864 1.00 87.50 70 MET A O 1
ATOM 546 N N . ALA A 1 71 ? 13.498 -4.240 5.119 1.00 87.94 71 ALA A N 1
ATOM 547 C CA . ALA A 1 71 ? 14.211 -4.718 6.295 1.00 87.94 71 ALA A CA 1
ATOM 548 C C . ALA A 1 71 ? 13.771 -3.988 7.575 1.00 87.94 71 ALA A C 1
ATOM 550 O O . ALA A 1 71 ? 13.655 -4.625 8.624 1.00 87.94 71 ALA A O 1
ATOM 551 N N . VAL A 1 72 ? 13.517 -2.679 7.496 1.00 90.94 72 VAL A N 1
ATOM 552 C CA . VAL A 1 72 ? 13.002 -1.890 8.623 1.00 90.94 72 VAL A CA 1
ATOM 553 C C . VAL A 1 72 ? 11.548 -2.245 8.931 1.00 90.94 72 VAL A C 1
ATOM 555 O O . VAL A 1 72 ? 11.211 -2.399 10.101 1.00 90.94 72 VAL A O 1
ATOM 558 N N . LEU A 1 73 ? 10.694 -2.445 7.925 1.00 87.00 73 LEU A N 1
ATOM 559 C CA . LEU A 1 73 ? 9.309 -2.871 8.145 1.00 87.00 73 LEU A CA 1
ATOM 560 C C . LEU A 1 73 ? 9.250 -4.232 8.856 1.00 87.00 73 LEU A C 1
ATOM 562 O O . LEU A 1 73 ? 8.505 -4.381 9.819 1.00 87.00 73 LEU A O 1
ATOM 566 N N . MET A 1 74 ? 10.093 -5.190 8.460 1.00 86.06 74 MET A N 1
ATOM 567 C CA . MET A 1 74 ? 10.094 -6.541 9.038 1.00 86.06 74 MET A CA 1
ATOM 568 C C . MET A 1 74 ? 10.791 -6.649 10.404 1.00 86.06 74 MET A C 1
ATOM 570 O O . MET A 1 74 ? 10.413 -7.485 11.224 1.00 86.06 74 MET A O 1
ATOM 574 N N . HIS A 1 75 ? 11.839 -5.857 10.660 1.00 86.75 75 HIS A N 1
ATOM 575 C CA . HIS A 1 75 ? 12.719 -6.060 11.827 1.00 86.75 75 HIS A CA 1
ATOM 576 C C . HIS A 1 75 ? 13.029 -4.790 12.628 1.00 86.75 75 HIS A C 1
ATOM 578 O O . HIS A 1 75 ? 13.776 -4.848 13.605 1.00 86.75 75 HIS A O 1
ATOM 584 N N . GLY A 1 76 ? 12.514 -3.638 12.209 1.00 87.62 76 GLY A N 1
ATOM 585 C CA . GLY A 1 76 ? 12.767 -2.356 12.854 1.00 87.62 76 GLY A CA 1
ATOM 586 C C . GLY A 1 76 ? 12.008 -2.176 14.166 1.00 87.62 76 GLY A C 1
ATOM 587 O O . GLY A 1 76 ? 11.044 -2.885 14.461 1.00 87.62 76 GLY A O 1
ATOM 588 N N . SER A 1 77 ? 12.435 -1.180 14.944 1.00 89.69 77 SER A N 1
ATOM 589 C CA . SER A 1 77 ? 11.658 -0.682 16.077 1.00 89.69 77 SER A CA 1
ATOM 590 C C . SER A 1 77 ? 10.359 -0.036 15.604 1.00 89.69 77 SER A C 1
ATOM 592 O O . SER A 1 77 ? 10.216 0.361 14.450 1.00 89.69 77 SER A O 1
ATOM 594 N N . ASP A 1 78 ? 9.439 0.157 16.537 1.00 85.75 78 ASP A N 1
ATOM 595 C CA . ASP A 1 78 ? 8.168 0.819 16.286 1.00 85.75 78 ASP A CA 1
ATOM 596 C C . ASP A 1 78 ? 8.304 2.211 15.639 1.00 85.75 78 ASP A C 1
ATOM 598 O O . ASP A 1 78 ? 7.627 2.515 14.657 1.00 85.75 78 ASP A O 1
ATOM 602 N N . SER A 1 79 ? 9.234 3.032 16.123 1.00 86.00 79 SER A N 1
ATOM 603 C CA . SER A 1 79 ? 9.536 4.337 15.526 1.00 86.00 79 SER A CA 1
ATOM 604 C C . SER A 1 79 ? 10.160 4.226 14.130 1.00 86.00 79 SER A C 1
ATOM 606 O O . SER A 1 79 ? 9.835 5.011 13.240 1.00 86.00 79 SER A O 1
ATOM 608 N N . ALA A 1 80 ? 11.025 3.232 13.908 1.00 89.44 80 ALA A N 1
ATOM 609 C CA . ALA A 1 80 ? 11.660 3.010 12.613 1.00 89.44 80 ALA A CA 1
ATOM 610 C C . ALA A 1 80 ? 10.650 2.523 11.563 1.00 89.44 80 ALA A C 1
ATOM 612 O O . ALA A 1 80 ? 10.706 2.958 10.415 1.00 89.44 80 ALA A O 1
ATOM 613 N N . LYS A 1 81 ? 9.686 1.684 11.962 1.00 90.25 81 LYS A N 1
ATOM 614 C CA . LYS A 1 81 ? 8.580 1.240 11.105 1.00 90.25 81 LYS A CA 1
ATOM 615 C C . LYS A 1 81 ? 7.714 2.413 10.647 1.00 90.25 81 LYS A C 1
ATOM 617 O O . LYS A 1 81 ? 7.426 2.506 9.458 1.00 90.25 81 LYS A O 1
ATOM 622 N N . ASN A 1 82 ? 7.370 3.344 11.542 1.00 89.62 82 ASN A N 1
ATOM 623 C CA . ASN A 1 82 ? 6.620 4.552 11.171 1.00 89.62 82 ASN A CA 1
ATOM 624 C C . ASN A 1 82 ? 7.388 5.396 10.133 1.00 89.62 82 ASN A C 1
ATOM 626 O O . ASN A 1 82 ? 6.820 5.797 9.117 1.00 89.62 82 ASN A O 1
ATOM 630 N N . ALA A 1 83 ? 8.694 5.606 10.332 1.00 89.50 83 ALA A N 1
ATOM 631 C CA . ALA A 1 83 ? 9.530 6.318 9.362 1.00 89.50 83 ALA A CA 1
ATOM 632 C C . ALA A 1 83 ? 9.612 5.585 8.007 1.00 89.50 83 ALA A C 1
ATOM 634 O O . ALA A 1 83 ? 9.555 6.215 6.949 1.00 89.50 83 ALA A O 1
ATOM 635 N N . ALA A 1 84 ? 9.702 4.252 8.028 1.00 90.62 84 ALA A N 1
ATOM 636 C CA . ALA A 1 84 ? 9.700 3.432 6.821 1.00 90.62 84 ALA A CA 1
ATOM 637 C C . ALA A 1 84 ? 8.362 3.507 6.069 1.00 90.62 84 ALA A C 1
ATOM 639 O O . ALA A 1 84 ? 8.377 3.623 4.847 1.00 90.62 84 ALA A O 1
ATOM 640 N N . LEU A 1 85 ? 7.224 3.510 6.773 1.00 90.31 85 LEU A N 1
ATOM 641 C CA . LEU A 1 85 ? 5.898 3.697 6.172 1.00 90.31 85 LEU A CA 1
ATOM 642 C C . LEU A 1 85 ? 5.760 5.056 5.484 1.00 90.31 85 LEU A C 1
ATOM 644 O O . LEU A 1 85 ? 5.236 5.127 4.374 1.00 90.31 85 LEU A O 1
ATOM 648 N N . HIS A 1 86 ? 6.238 6.125 6.127 1.00 88.75 86 HIS A N 1
ATOM 649 C CA . HIS A 1 86 ? 6.205 7.462 5.539 1.00 88.75 86 HIS A CA 1
ATOM 650 C C . HIS A 1 86 ? 6.964 7.491 4.211 1.00 88.75 86 HIS A C 1
ATOM 652 O O . HIS A 1 86 ? 6.419 7.888 3.182 1.00 88.75 86 HIS A O 1
ATOM 658 N N . ARG A 1 87 ? 8.199 6.980 4.225 1.00 87.75 87 ARG A N 1
ATOM 659 C CA . ARG A 1 87 ? 9.061 6.943 3.043 1.00 87.75 87 ARG A CA 1
ATOM 660 C C . ARG A 1 87 ? 8.515 6.020 1.955 1.00 87.75 87 ARG A C 1
ATOM 662 O O . ARG A 1 87 ? 8.595 6.352 0.779 1.00 87.75 87 ARG A O 1
ATOM 669 N N . LEU A 1 88 ? 7.922 4.888 2.332 1.00 89.19 88 LEU A N 1
ATOM 670 C CA . LEU A 1 88 ? 7.226 3.996 1.404 1.00 89.19 88 LEU A CA 1
ATOM 671 C C . LEU A 1 88 ? 6.084 4.731 0.699 1.00 89.19 88 LEU A C 1
ATOM 673 O O . LEU A 1 88 ? 5.988 4.654 -0.522 1.00 89.19 88 LEU A O 1
ATOM 677 N N . GLY A 1 89 ? 5.257 5.467 1.447 1.00 86.06 89 GLY A N 1
ATOM 678 C CA . GLY A 1 89 ? 4.164 6.256 0.885 1.00 86.06 89 GLY A CA 1
ATOM 679 C C . GLY A 1 89 ? 4.655 7.305 -0.113 1.00 86.06 89 GLY A C 1
ATOM 680 O O . GLY A 1 89 ? 4.116 7.393 -1.207 1.00 86.06 89 GLY A O 1
ATOM 681 N N . GLU A 1 90 ? 5.706 8.056 0.216 1.00 85.38 90 GLU A N 1
ATOM 682 C CA . GLU A 1 90 ? 6.288 9.049 -0.702 1.00 85.38 90 GLU A CA 1
ATOM 683 C C . GLU A 1 90 ? 6.784 8.413 -2.007 1.00 85.38 90 GLU A C 1
ATOM 685 O O . GLU A 1 90 ? 6.483 8.901 -3.096 1.00 85.38 90 GLU A O 1
ATOM 690 N N . MET A 1 91 ? 7.497 7.290 -1.905 1.00 85.25 91 MET A N 1
ATOM 691 C CA . MET A 1 91 ? 8.039 6.582 -3.067 1.00 85.25 91 MET A CA 1
ATOM 692 C C . MET A 1 91 ? 6.941 5.952 -3.932 1.00 85.25 91 MET A C 1
ATOM 694 O O . MET A 1 91 ? 7.045 5.956 -5.157 1.00 85.25 91 MET A O 1
ATOM 698 N N . ALA A 1 92 ? 5.871 5.445 -3.315 1.00 84.94 92 ALA A N 1
ATOM 699 C CA . ALA A 1 92 ? 4.765 4.791 -4.009 1.00 84.94 92 ALA A CA 1
ATOM 700 C C . ALA A 1 92 ? 3.892 5.753 -4.840 1.00 84.94 92 ALA A C 1
ATOM 702 O O . ALA A 1 92 ? 3.194 5.287 -5.744 1.00 84.94 92 ALA A O 1
ATOM 703 N N . ILE A 1 93 ? 3.943 7.064 -4.561 1.00 80.31 93 ILE A N 1
ATOM 704 C CA . ILE A 1 93 ? 3.120 8.103 -5.211 1.00 80.31 93 ILE A CA 1
ATOM 705 C C . ILE A 1 93 ? 3.984 9.075 -6.042 1.00 80.31 93 ILE A C 1
ATOM 707 O O . ILE A 1 93 ? 3.505 10.124 -6.454 1.00 80.31 93 ILE A O 1
ATOM 711 N N . SER A 1 94 ? 5.264 8.784 -6.294 1.00 77.25 94 SER A N 1
ATOM 712 C CA . SER A 1 94 ? 6.134 9.693 -7.059 1.00 77.25 94 SER A CA 1
ATOM 713 C C . SER A 1 94 ? 5.539 10.022 -8.445 1.00 77.25 94 SER A C 1
ATOM 715 O O . SER A 1 94 ? 5.221 9.124 -9.224 1.00 77.25 94 SER A O 1
ATOM 717 N N . THR A 1 95 ? 5.340 11.317 -8.744 1.00 56.22 95 THR A N 1
ATOM 718 C CA . THR A 1 95 ? 4.433 11.790 -9.816 1.00 56.22 95 THR A CA 1
ATOM 719 C C . THR A 1 95 ? 5.102 12.270 -11.114 1.00 56.22 95 THR A C 1
ATOM 721 O O . THR A 1 95 ? 4.395 12.626 -12.056 1.00 56.22 95 THR A O 1
ATOM 724 N N . GLY A 1 96 ? 6.435 12.283 -11.222 1.00 61.81 96 GLY A N 1
ATOM 725 C CA . GLY A 1 96 ? 7.126 12.630 -12.483 1.00 61.81 96 GLY A CA 1
ATOM 726 C C . GLY A 1 96 ? 7.040 11.512 -13.532 1.00 61.81 96 GLY A C 1
ATOM 727 O O . GLY A 1 96 ? 6.825 10.375 -13.160 1.00 61.81 96 GLY A O 1
ATOM 728 N N . GLU A 1 97 ? 7.237 11.766 -14.833 1.00 57.22 97 GLU A N 1
ATOM 729 C CA . GLU A 1 97 ? 7.185 10.690 -15.853 1.00 57.22 97 GLU A CA 1
ATOM 730 C C . GLU A 1 97 ? 8.151 9.539 -15.559 1.00 57.22 97 GLU A C 1
ATOM 732 O O . GLU A 1 97 ? 7.722 8.391 -15.517 1.00 57.22 97 GLU A O 1
ATOM 737 N N . ALA A 1 98 ? 9.413 9.857 -15.252 1.00 62.44 98 ALA A N 1
ATOM 738 C CA . ALA A 1 98 ? 10.339 8.880 -14.693 1.00 62.44 98 ALA A CA 1
ATOM 739 C C . ALA A 1 98 ? 9.786 8.343 -13.358 1.00 62.44 98 ALA A C 1
ATOM 741 O O . ALA A 1 98 ? 9.573 7.144 -13.204 1.00 62.44 98 ALA A O 1
ATOM 742 N N . GLY A 1 99 ? 9.461 9.243 -12.424 1.00 70.88 99 GLY A N 1
ATOM 743 C CA . GLY A 1 99 ? 9.008 8.898 -11.073 1.00 70.88 99 GLY A CA 1
ATOM 744 C C . GLY A 1 99 ? 7.816 7.937 -11.001 1.00 70.88 99 GLY A C 1
ATOM 745 O O . GLY A 1 99 ? 7.769 7.130 -10.082 1.00 70.88 99 GLY A O 1
ATOM 746 N N . ARG A 1 100 ? 6.899 7.971 -11.973 1.00 71.19 100 ARG A N 1
ATOM 747 C CA . ARG A 1 100 ? 5.704 7.123 -12.050 1.00 71.19 100 ARG A CA 1
ATOM 748 C C . ARG A 1 100 ? 6.057 5.681 -12.365 1.00 71.19 100 ARG A C 1
ATOM 750 O O . ARG A 1 100 ? 5.579 4.788 -11.672 1.00 71.19 100 ARG A O 1
ATOM 757 N N . GLU A 1 101 ? 6.924 5.462 -13.353 1.00 72.19 101 GLU A N 1
ATOM 758 C CA . GLU A 1 101 ? 7.442 4.129 -13.677 1.00 72.19 101 GLU A CA 1
ATOM 759 C C . GLU A 1 101 ? 8.140 3.543 -12.445 1.00 72.19 101 GLU A C 1
ATOM 761 O O . GLU A 1 101 ? 7.844 2.435 -11.997 1.00 72.19 101 GLU A O 1
ATOM 766 N N . GLN A 1 102 ? 8.988 4.348 -11.806 1.00 75.31 102 GLN A N 1
ATOM 767 C CA . GLN A 1 102 ? 9.709 3.928 -10.609 1.00 75.31 102 GLN A CA 1
ATOM 768 C C . GLN A 1 102 ? 8.777 3.673 -9.426 1.00 75.31 102 GLN A C 1
ATOM 770 O O . GLN A 1 102 ? 8.982 2.706 -8.696 1.00 75.31 102 GLN A O 1
ATOM 775 N N . ALA A 1 103 ? 7.723 4.472 -9.267 1.00 80.00 103 ALA A N 1
ATOM 776 C CA . ALA A 1 103 ? 6.690 4.244 -8.273 1.00 80.00 103 ALA A CA 1
ATOM 777 C C . ALA A 1 103 ? 5.969 2.918 -8.531 1.00 80.00 103 ALA A C 1
ATOM 779 O O . ALA A 1 103 ? 5.863 2.113 -7.612 1.00 80.00 103 ALA A O 1
ATOM 780 N N . ARG A 1 104 ? 5.537 2.638 -9.768 1.00 80.19 104 ARG A N 1
ATOM 781 C CA . ARG A 1 104 ? 4.883 1.370 -10.134 1.00 80.19 104 ARG A CA 1
ATOM 782 C C . ARG A 1 104 ? 5.765 0.173 -9.794 1.00 80.19 104 ARG A C 1
ATOM 784 O O . ARG A 1 104 ? 5.339 -0.723 -9.069 1.00 80.19 104 ARG A O 1
ATOM 791 N N . MET A 1 105 ? 7.010 0.191 -10.261 1.00 77.25 105 MET A N 1
ATOM 792 C CA . MET A 1 105 ? 7.972 -0.880 -10.009 1.00 77.25 105 MET A CA 1
ATOM 793 C C . MET A 1 105 ? 8.251 -1.055 -8.510 1.00 77.25 105 MET A C 1
ATOM 795 O O . MET A 1 105 ? 8.339 -2.178 -8.009 1.00 77.25 105 MET A O 1
ATOM 799 N N . PHE A 1 106 ? 8.344 0.057 -7.777 1.00 83.31 106 PHE A N 1
ATOM 800 C CA . PHE A 1 106 ? 8.497 0.061 -6.328 1.00 83.31 106 PHE A CA 1
ATOM 801 C C . PHE A 1 106 ? 7.290 -0.578 -5.631 1.00 83.31 106 PHE A C 1
ATOM 803 O O . PHE A 1 106 ? 7.487 -1.447 -4.783 1.00 83.31 106 PHE A O 1
ATOM 810 N N . ARG A 1 107 ? 6.051 -0.226 -6.012 1.00 87.12 107 ARG A N 1
ATOM 811 C CA . ARG A 1 107 ? 4.828 -0.827 -5.447 1.00 87.12 107 ARG A CA 1
ATOM 812 C C . ARG A 1 107 ? 4.832 -2.344 -5.621 1.00 87.12 107 ARG A C 1
ATOM 814 O O . ARG A 1 107 ? 4.685 -3.062 -4.632 1.00 87.12 107 ARG A O 1
ATOM 821 N N . SER A 1 108 ? 5.090 -2.827 -6.837 1.00 84.50 108 SER A N 1
ATOM 822 C CA . SER A 1 108 ? 5.118 -4.267 -7.123 1.00 84.50 108 SER A CA 1
ATOM 823 C C . SER A 1 108 ? 6.201 -4.997 -6.336 1.00 84.50 108 SER A C 1
ATOM 825 O O . SER A 1 108 ? 5.951 -6.064 -5.778 1.00 84.50 108 SER A O 1
ATOM 827 N N . ALA A 1 109 ? 7.391 -4.411 -6.213 1.00 82.94 109 ALA A N 1
ATOM 828 C CA . ALA A 1 109 ? 8.467 -5.013 -5.436 1.00 82.94 109 ALA A CA 1
ATOM 829 C C . ALA A 1 109 ? 8.181 -5.024 -3.921 1.00 82.94 109 ALA A C 1
ATOM 831 O O . ALA A 1 109 ? 8.584 -5.964 -3.237 1.00 82.94 109 ALA A O 1
ATOM 832 N N . VAL A 1 110 ? 7.471 -4.025 -3.385 1.00 86.81 110 VAL A N 1
ATOM 833 C CA . VAL A 1 110 ? 7.056 -3.995 -1.972 1.00 86.81 110 VAL A CA 1
ATOM 834 C C . VAL A 1 110 ? 6.018 -5.081 -1.681 1.00 86.81 110 VAL A C 1
ATOM 836 O O . VAL A 1 110 ? 6.150 -5.807 -0.693 1.00 86.81 110 VAL A O 1
ATOM 839 N N . VAL A 1 111 ? 5.007 -5.218 -2.544 1.00 87.56 111 VAL A N 1
ATOM 840 C CA . VAL A 1 111 ? 3.955 -6.234 -2.395 1.00 87.56 111 VAL A CA 1
ATOM 841 C C . VAL A 1 111 ? 4.556 -7.639 -2.516 1.00 87.56 111 VAL A C 1
ATOM 843 O O . VAL A 1 111 ? 4.474 -8.414 -1.563 1.00 87.56 111 VAL A O 1
ATOM 846 N N . ALA A 1 112 ? 5.309 -7.909 -3.590 1.00 83.69 112 ALA A N 1
ATOM 847 C CA . ALA A 1 112 ? 6.008 -9.182 -3.795 1.00 83.69 112 ALA A CA 1
ATOM 848 C C . ALA A 1 112 ? 7.060 -9.484 -2.709 1.00 83.69 112 ALA A C 1
ATOM 850 O O . ALA A 1 112 ? 7.384 -10.643 -2.443 1.00 83.69 112 ALA A O 1
ATOM 851 N N . GLY A 1 113 ? 7.596 -8.445 -2.061 1.00 82.25 113 GLY A N 1
ATOM 852 C CA . GLY A 1 113 ? 8.502 -8.550 -0.919 1.00 82.25 113 GLY A CA 1
ATOM 853 C C . GLY A 1 113 ? 7.832 -9.019 0.377 1.00 82.25 113 GLY A C 1
ATOM 854 O O . GLY A 1 113 ? 8.528 -9.218 1.372 1.00 82.25 113 GLY A O 1
ATOM 855 N N . GLY A 1 114 ? 6.508 -9.204 0.390 1.00 85.56 114 GLY A N 1
ATOM 856 C CA . GLY A 1 114 ? 5.766 -9.693 1.549 1.00 85.56 114 GLY A CA 1
ATOM 857 C C . GLY A 1 114 ? 5.449 -8.608 2.576 1.00 85.56 114 GLY A C 1
ATOM 858 O O . GLY A 1 114 ? 5.353 -8.904 3.764 1.00 85.56 114 GLY A O 1
ATOM 859 N N . ALA A 1 115 ? 5.288 -7.350 2.152 1.00 88.69 115 ALA A N 1
ATOM 860 C CA . ALA A 1 115 ? 4.924 -6.259 3.060 1.00 88.69 115 ALA A CA 1
ATOM 861 C C . ALA A 1 115 ? 3.493 -6.382 3.615 1.00 88.69 115 ALA A C 1
ATOM 863 O O . ALA A 1 115 ? 3.208 -5.862 4.693 1.00 88.69 115 ALA A O 1
ATOM 864 N N . VAL A 1 116 ? 2.592 -7.066 2.899 1.00 92.69 116 VAL A N 1
ATOM 865 C CA . VAL A 1 116 ? 1.149 -7.092 3.200 1.00 92.69 116 VAL A CA 1
ATOM 866 C C . VAL A 1 116 ? 0.833 -7.548 4.635 1.00 92.69 116 VAL A C 1
ATOM 868 O O . VAL A 1 116 ? 0.149 -6.797 5.331 1.00 92.69 116 VAL A O 1
ATOM 871 N N . PRO A 1 117 ? 1.342 -8.688 5.152 1.00 92.69 117 PRO A N 1
ATOM 872 C CA . PRO A 1 117 ? 1.040 -9.118 6.521 1.00 92.69 117 PRO A CA 1
ATOM 873 C C . PRO A 1 117 ? 1.493 -8.111 7.583 1.00 92.69 117 PRO A C 1
ATOM 875 O O . PRO A 1 117 ? 0.814 -7.908 8.590 1.00 92.69 117 PRO A O 1
ATOM 878 N N . GLU A 1 118 ? 2.625 -7.449 7.347 1.00 92.44 118 GLU A N 1
ATOM 879 C CA . GLU A 1 118 ? 3.147 -6.439 8.261 1.00 92.44 118 GLU A CA 1
ATOM 880 C C . GLU A 1 118 ? 2.269 -5.178 8.237 1.00 92.44 118 GLU A C 1
ATOM 882 O O . GLU A 1 118 ? 1.909 -4.660 9.292 1.00 92.44 118 GLU A O 1
ATOM 887 N N . LEU A 1 119 ? 1.831 -4.725 7.057 1.00 94.31 119 LEU A N 1
ATOM 888 C CA . LEU A 1 119 ? 0.892 -3.603 6.931 1.00 94.31 119 LEU A CA 1
ATOM 889 C C . LEU A 1 119 ? -0.426 -3.884 7.666 1.00 94.31 119 LEU A C 1
ATOM 891 O O . LEU A 1 119 ? -0.912 -3.021 8.396 1.00 94.31 119 LEU A O 1
ATOM 895 N N . VAL A 1 120 ? -0.965 -5.101 7.551 1.00 95.81 120 VAL A N 1
ATOM 896 C CA . VAL A 1 120 ? -2.178 -5.538 8.268 1.00 95.81 120 VAL A CA 1
ATOM 897 C C . VAL A 1 120 ? -1.987 -5.462 9.788 1.00 95.81 120 VAL A C 1
ATOM 899 O O . VAL A 1 120 ? -2.858 -4.956 10.507 1.00 95.81 120 VAL A O 1
ATOM 902 N N . ALA A 1 121 ?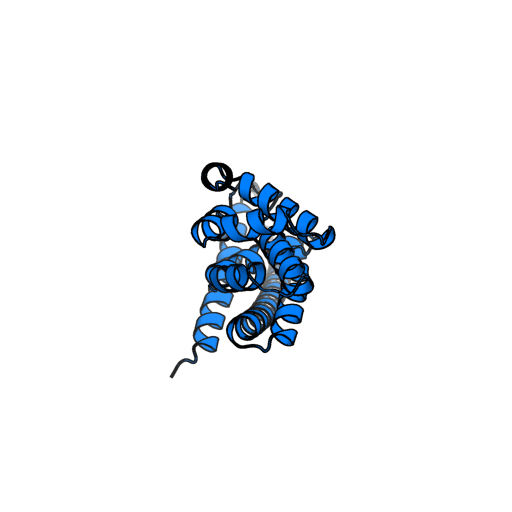 -0.829 -5.904 10.288 1.00 94.12 121 ALA A N 1
ATOM 903 C CA . ALA A 1 121 ? -0.487 -5.792 11.703 1.00 94.12 121 ALA A CA 1
ATOM 904 C C . ALA A 1 121 ? -0.398 -4.324 12.159 1.00 94.12 121 ALA A C 1
ATOM 906 O O . ALA A 1 121 ? -0.868 -3.982 13.246 1.00 94.12 121 ALA A O 1
ATOM 907 N N . MET A 1 122 ? 0.143 -3.435 11.320 1.00 94.06 122 MET A N 1
ATOM 908 C CA . MET A 1 122 ? 0.258 -2.006 11.628 1.00 94.06 122 MET A CA 1
ATOM 909 C C . MET A 1 122 ? -1.097 -1.281 11.641 1.00 94.06 122 MET A C 1
ATOM 911 O O . MET A 1 122 ? -1.338 -0.479 12.547 1.00 94.06 122 MET A O 1
ATOM 915 N N . VAL A 1 123 ? -2.007 -1.597 10.711 1.00 95.62 123 VAL A N 1
ATOM 916 C CA . VAL A 1 123 ? -3.396 -1.088 10.720 1.00 95.62 123 VAL A CA 1
ATOM 917 C C . VAL A 1 123 ? -4.136 -1.520 11.989 1.00 95.62 123 VAL A C 1
ATOM 919 O O . VAL A 1 123 ? -4.940 -0.766 12.526 1.00 95.62 123 VAL A O 1
ATOM 922 N N . SER A 1 124 ? -3.822 -2.705 12.511 1.00 94.44 124 SER A N 1
ATOM 923 C CA . SER A 1 124 ? -4.426 -3.247 13.736 1.00 94.44 124 SER A CA 1
ATOM 924 C C . SER A 1 124 ? -3.752 -2.766 15.032 1.00 94.44 124 SER A C 1
ATOM 926 O O . SER A 1 124 ? -4.100 -3.225 16.122 1.00 94.44 124 SER A O 1
ATOM 928 N N . SER A 1 125 ? -2.761 -1.872 14.944 1.00 93.12 125 SER A N 1
ATOM 929 C CA . SER A 1 125 ? -2.057 -1.343 16.117 1.00 93.12 125 SER A CA 1
ATOM 930 C C . SER A 1 125 ? -2.949 -0.421 16.960 1.00 93.12 125 SER A C 1
ATOM 932 O O . SER A 1 125 ? -4.022 -0.013 16.529 1.00 93.12 125 SER A O 1
ATOM 934 N N . ARG A 1 126 ? -2.511 -0.076 18.177 1.00 91.00 126 ARG A N 1
ATOM 935 C CA . ARG A 1 126 ? -3.210 0.889 19.055 1.00 91.00 126 ARG A CA 1
ATOM 936 C C . ARG A 1 126 ? -2.778 2.344 18.835 1.00 91.00 126 ARG A C 1
ATOM 938 O O . ARG A 1 126 ? -3.334 3.244 19.450 1.00 91.00 126 ARG A O 1
ATOM 945 N N . GLU A 1 127 ? -1.767 2.556 18.000 1.00 92.75 127 GLU A N 1
ATOM 946 C CA . GLU A 1 127 ? -1.135 3.853 17.766 1.00 92.75 127 GLU A CA 1
ATOM 947 C C . GLU A 1 127 ? -1.772 4.521 16.547 1.00 92.75 127 GLU A C 1
ATOM 949 O O . GLU A 1 127 ? -1.588 4.069 15.416 1.00 92.75 127 GLU A O 1
ATOM 954 N N . HIS A 1 128 ? -2.500 5.617 16.756 1.00 93.56 128 HIS A N 1
ATOM 955 C CA . HIS A 1 128 ? -3.249 6.291 15.689 1.00 93.56 128 HIS A CA 1
ATOM 956 C C . HIS A 1 128 ? -2.357 6.761 14.533 1.00 93.56 128 HIS A C 1
ATOM 958 O O . HIS A 1 128 ? -2.739 6.642 13.371 1.00 93.56 128 HIS A O 1
ATOM 964 N N . GLU A 1 129 ? -1.146 7.244 14.829 1.00 92.31 129 GLU A N 1
ATOM 965 C CA . GLU A 1 129 ? -0.176 7.630 13.798 1.00 92.31 129 GLU A CA 1
ATOM 966 C C . GLU A 1 129 ? 0.197 6.435 12.913 1.00 92.31 129 GLU A C 1
ATOM 968 O O . GLU A 1 129 ? 0.233 6.543 11.688 1.00 92.31 129 GLU A O 1
ATOM 973 N N . ARG A 1 130 ? 0.411 5.262 13.516 1.00 93.50 130 ARG A N 1
ATOM 974 C CA . ARG A 1 130 ? 0.739 4.053 12.764 1.00 93.50 130 ARG A CA 1
ATOM 975 C C . ARG A 1 130 ? -0.436 3.564 11.935 1.00 93.50 130 ARG A C 1
ATOM 977 O O . ARG A 1 130 ? -0.236 3.214 10.777 1.00 93.50 130 ARG A O 1
ATOM 984 N N . GLN A 1 131 ? -1.639 3.553 12.504 1.00 95.94 131 GLN A N 1
ATOM 985 C CA . GLN A 1 131 ? -2.858 3.208 11.772 1.00 95.94 131 GLN A CA 1
ATOM 986 C C . GLN A 1 131 ? -3.023 4.104 10.536 1.00 95.94 131 GLN A C 1
ATOM 988 O O . GLN A 1 131 ? -3.242 3.606 9.433 1.00 95.94 131 GLN A O 1
ATOM 993 N N . PHE A 1 132 ? -2.842 5.417 10.712 1.00 95.88 132 PHE A N 1
ATOM 994 C CA . PHE A 1 132 ? -2.888 6.405 9.637 1.00 95.88 132 PHE A CA 1
ATOM 995 C C . PHE A 1 132 ? -1.837 6.141 8.553 1.00 95.88 132 PHE A C 1
ATOM 997 O O . PHE A 1 132 ? -2.175 6.054 7.372 1.00 95.88 132 PHE A O 1
ATOM 1004 N N . LEU A 1 133 ? -0.568 5.989 8.941 1.00 94.62 133 LEU A N 1
ATOM 1005 C CA . LEU A 1 133 ? 0.531 5.755 8.003 1.00 94.62 133 LEU A CA 1
ATOM 1006 C C . LEU A 1 133 ? 0.369 4.429 7.253 1.00 94.62 133 LEU A C 1
ATOM 1008 O O . LEU A 1 133 ? 0.612 4.378 6.049 1.00 94.62 133 LEU A O 1
ATOM 1012 N N . ALA A 1 134 ? -0.079 3.373 7.934 1.00 95.31 134 ALA A N 1
ATOM 1013 C CA . ALA A 1 134 ? -0.305 2.071 7.321 1.00 95.31 134 ALA A CA 1
ATOM 1014 C C . ALA A 1 134 ? -1.462 2.121 6.316 1.00 95.31 134 ALA A C 1
ATOM 1016 O O . ALA A 1 134 ? -1.303 1.658 5.189 1.00 95.31 134 ALA A O 1
ATOM 1017 N N . ALA A 1 135 ? -2.588 2.750 6.670 1.00 96.62 135 ALA A N 1
ATOM 1018 C CA . ALA A 1 135 ? -3.709 2.934 5.749 1.00 96.62 135 ALA A CA 1
ATOM 1019 C C . ALA A 1 135 ? -3.310 3.770 4.519 1.00 96.62 135 ALA A C 1
ATOM 1021 O O . ALA A 1 135 ? -3.642 3.405 3.392 1.00 96.62 135 ALA A O 1
ATOM 1022 N N . LYS A 1 136 ? -2.518 4.837 4.702 1.00 95.69 136 LYS A N 1
ATOM 1023 C CA . LYS A 1 136 ? -1.956 5.607 3.579 1.00 95.69 136 LYS A CA 1
ATOM 1024 C C . LYS A 1 136 ? -1.023 4.781 2.696 1.00 95.69 136 LYS A C 1
ATOM 1026 O O . LYS A 1 136 ? -1.081 4.917 1.478 1.00 95.69 136 LYS A O 1
ATOM 1031 N N . ALA A 1 137 ? -0.171 3.948 3.289 1.00 94.06 137 ALA A N 1
ATOM 1032 C CA . ALA A 1 137 ? 0.714 3.058 2.544 1.00 94.06 137 ALA A CA 1
ATOM 1033 C C . ALA A 1 137 ? -0.087 2.039 1.724 1.00 94.06 137 ALA A C 1
ATOM 1035 O O . ALA A 1 137 ? 0.206 1.850 0.551 1.00 94.06 137 ALA A O 1
ATOM 1036 N N . ILE A 1 138 ? -1.132 1.442 2.305 1.00 95.69 138 ILE A N 1
ATOM 1037 C CA . ILE A 1 138 ? -2.043 0.524 1.603 1.00 95.69 138 ILE A CA 1
ATOM 1038 C C . ILE A 1 138 ? -2.713 1.225 0.424 1.00 95.69 138 ILE A C 1
ATOM 1040 O O . ILE A 1 138 ? -2.656 0.709 -0.686 1.00 95.69 138 ILE A O 1
ATOM 1044 N N . HIS A 1 139 ? -3.280 2.416 0.643 1.00 94.88 139 HIS A N 1
ATOM 1045 C CA . HIS A 1 139 ? -3.856 3.224 -0.432 1.00 94.88 139 HIS A CA 1
ATOM 1046 C C . HIS A 1 139 ? -2.842 3.437 -1.560 1.00 94.88 139 HIS A C 1
ATOM 1048 O O . HIS A 1 139 ? -3.120 3.104 -2.704 1.00 94.88 139 HIS A O 1
ATOM 1054 N N . ALA A 1 140 ? -1.643 3.924 -1.230 1.00 92.19 140 ALA A N 1
ATOM 1055 C CA . ALA A 1 140 ? -0.613 4.206 -2.219 1.00 92.19 140 ALA A CA 1
ATOM 1056 C C . ALA A 1 140 ? -0.165 2.954 -2.985 1.00 92.19 140 ALA A C 1
ATOM 1058 O O . ALA A 1 140 ? 0.010 3.023 -4.194 1.00 92.19 140 ALA A O 1
ATOM 1059 N N . LEU A 1 141 ? 0.014 1.818 -2.303 1.00 92.06 141 LEU A N 1
ATOM 1060 C CA . LEU A 1 141 ? 0.455 0.561 -2.911 1.00 92.06 141 LEU A CA 1
ATOM 1061 C C . LEU A 1 141 ? -0.617 -0.076 -3.812 1.00 92.06 141 LEU A C 1
ATOM 1063 O O . LEU A 1 141 ? -0.265 -0.730 -4.795 1.00 92.06 141 LEU A O 1
ATOM 1067 N N . ALA A 1 142 ? -1.896 0.100 -3.468 1.00 92.44 142 ALA A N 1
ATOM 1068 C CA . ALA A 1 142 ? -3.026 -0.464 -4.200 1.00 92.44 142 ALA A CA 1
ATOM 1069 C C . ALA A 1 142 ? -3.394 0.340 -5.455 1.00 92.44 142 ALA A C 1
ATOM 1071 O O . ALA A 1 142 ? -4.147 -0.167 -6.277 1.00 92.44 142 ALA A O 1
ATOM 1072 N N . LEU A 1 143 ? -2.877 1.566 -5.613 1.00 88.44 143 LEU A N 1
ATOM 1073 C CA . LEU A 1 143 ? -3.135 2.379 -6.799 1.00 88.44 143 LEU A CA 1
ATOM 1074 C C . LEU A 1 143 ? -2.590 1.708 -8.062 1.00 88.44 143 LEU A C 1
ATOM 1076 O O . LEU A 1 143 ? -1.385 1.433 -8.184 1.00 88.44 143 LEU A O 1
ATOM 1080 N N . ASP A 1 144 ? -3.480 1.531 -9.031 1.00 83.31 144 ASP A N 1
ATOM 1081 C CA . ASP A 1 144 ? -3.112 1.208 -10.399 1.00 83.31 144 ASP A CA 1
ATOM 1082 C C . ASP A 1 144 ? -2.357 2.356 -11.067 1.00 83.31 144 ASP A C 1
ATOM 1084 O O . ASP A 1 144 ? -2.329 3.501 -10.602 1.00 83.31 144 ASP A O 1
ATOM 1088 N N . ASP A 1 145 ? -1.636 2.016 -12.130 1.00 77.19 145 ASP A N 1
ATOM 1089 C CA . ASP A 1 145 ? -0.966 3.013 -12.947 1.00 77.19 145 ASP A CA 1
ATOM 1090 C C . ASP A 1 145 ? -1.978 3.590 -13.947 1.00 77.19 145 ASP A C 1
ATOM 1092 O O . ASP A 1 145 ? -2.397 2.878 -14.854 1.00 77.19 145 ASP A O 1
ATOM 1096 N N . PRO A 1 146 ? -2.348 4.879 -13.841 1.00 68.25 146 PRO A N 1
ATOM 1097 C CA . PRO A 1 146 ? -3.374 5.475 -14.695 1.00 68.25 146 PRO A CA 1
ATOM 1098 C C . PRO A 1 146 ? -2.946 5.612 -16.165 1.00 68.25 146 PRO A C 1
ATOM 1100 O O . PRO A 1 146 ? -3.717 6.111 -16.981 1.00 68.25 146 PRO A O 1
ATOM 1103 N N . THR A 1 147 ? -1.703 5.262 -16.510 1.00 70.94 147 THR A N 1
ATOM 1104 C CA . THR A 1 147 ? -1.199 5.289 -17.891 1.00 70.94 147 THR A CA 1
ATOM 1105 C C . THR A 1 147 ? -1.381 3.972 -18.636 1.00 70.94 147 THR A C 1
ATOM 1107 O O . THR A 1 147 ? -1.133 3.924 -19.840 1.00 70.94 147 THR A O 1
ATOM 1110 N N . THR A 1 148 ? -1.822 2.918 -17.948 1.00 71.25 148 THR A N 1
ATOM 1111 C CA . THR A 1 148 ? -2.069 1.602 -18.532 1.00 71.25 148 THR A CA 1
ATOM 1112 C C . THR A 1 148 ? -3.400 1.047 -18.040 1.00 71.25 148 THR A C 1
ATOM 1114 O O . THR A 1 148 ? -3.776 1.235 -16.891 1.00 71.25 148 THR A O 1
ATOM 1117 N N . ASP A 1 149 ? -4.102 0.322 -18.908 1.00 74.44 149 ASP A N 1
ATOM 1118 C CA . ASP A 1 149 ? -5.334 -0.390 -18.543 1.00 74.44 149 ASP A CA 1
ATOM 1119 C C . ASP A 1 149 ? -5.047 -1.726 -17.819 1.00 74.44 149 ASP A C 1
ATOM 1121 O O . ASP A 1 149 ? -5.954 -2.524 -17.580 1.00 74.44 149 ASP A O 1
ATOM 1125 N N . LEU A 1 150 ? -3.775 -2.016 -17.517 1.00 76.00 150 LEU A N 1
ATOM 1126 C CA . LEU A 1 150 ? -3.352 -3.238 -16.840 1.00 76.00 150 LEU A CA 1
ATOM 1127 C C . LEU A 1 150 ? -3.480 -3.100 -15.318 1.00 76.00 150 LEU A C 1
ATOM 1129 O O . LEU A 1 150 ? -2.746 -2.332 -14.696 1.00 76.00 150 LEU A O 1
ATOM 1133 N N . ASP A 1 151 ? -4.348 -3.925 -14.734 1.00 80.75 151 ASP A N 1
ATOM 1134 C CA . ASP A 1 151 ? -4.470 -4.120 -13.284 1.00 80.75 151 ASP A CA 1
ATOM 1135 C C . ASP A 1 151 ? -3.166 -4.709 -12.715 1.00 80.75 151 ASP A C 1
ATOM 1137 O O . ASP A 1 151 ? -2.599 -5.670 -13.254 1.00 80.75 151 ASP A O 1
ATOM 1141 N N . ASN A 1 152 ? -2.664 -4.123 -11.628 1.00 81.62 152 ASN A N 1
ATOM 1142 C CA . ASN A 1 152 ? -1.476 -4.617 -10.934 1.00 81.62 152 ASN A CA 1
ATOM 1143 C C . ASN A 1 152 ? -1.767 -5.776 -9.960 1.00 81.62 152 ASN A C 1
ATOM 1145 O O . ASN A 1 152 ? -0.831 -6.374 -9.428 1.00 81.62 152 ASN A O 1
ATOM 1149 N N . PHE A 1 153 ? -3.040 -6.099 -9.723 1.00 88.12 153 PHE A N 1
ATOM 1150 C CA . PHE A 1 153 ? -3.553 -7.104 -8.787 1.00 88.12 153 PHE A CA 1
ATOM 1151 C C . PHE A 1 153 ? -3.165 -6.889 -7.314 1.00 88.12 153 PHE A C 1
ATOM 1153 O O . PHE A 1 153 ? -3.478 -7.725 -6.460 1.00 88.12 153 PHE A O 1
ATOM 1160 N N . HIS A 1 154 ? -2.532 -5.766 -6.969 1.00 92.06 154 HIS A N 1
ATOM 1161 C CA . HIS A 1 154 ? -2.127 -5.458 -5.600 1.00 92.06 154 HIS A CA 1
ATOM 1162 C C . HIS A 1 154 ? -3.347 -5.278 -4.696 1.00 92.06 154 HIS A C 1
ATOM 1164 O O . HIS A 1 154 ? -3.324 -5.707 -3.543 1.00 92.06 154 HIS A O 1
ATOM 1170 N N . SER A 1 155 ? -4.423 -4.672 -5.209 1.00 92.44 155 SER A N 1
ATOM 1171 C CA . SER A 1 155 ? -5.687 -4.522 -4.482 1.00 92.44 155 SER A CA 1
ATOM 1172 C C . SER A 1 155 ? -6.231 -5.889 -4.044 1.00 92.44 155 SER A C 1
ATOM 1174 O O . SER A 1 155 ? -6.508 -6.107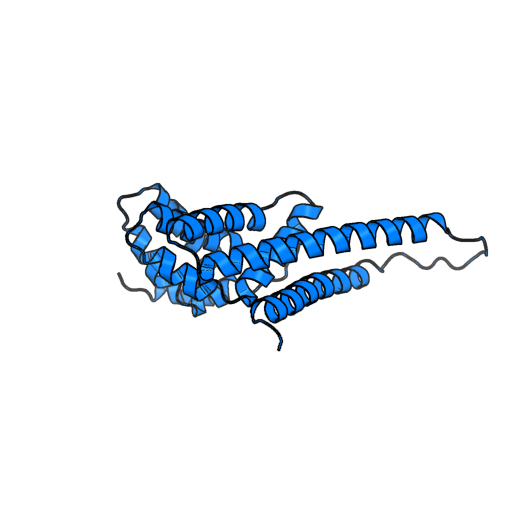 -2.860 1.00 92.44 155 SER A O 1
ATOM 1176 N N . LEU A 1 156 ? -6.281 -6.851 -4.970 1.00 93.31 156 LEU A N 1
ATOM 1177 C CA . LEU A 1 156 ? -6.684 -8.229 -4.704 1.00 93.31 156 LEU A CA 1
ATOM 1178 C C . LEU A 1 156 ? -5.766 -8.909 -3.680 1.00 93.31 156 LEU A C 1
ATOM 1180 O O . LEU A 1 156 ? -6.270 -9.514 -2.729 1.00 93.31 156 LEU A O 1
ATOM 1184 N N . GLU A 1 157 ? -4.447 -8.797 -3.844 1.00 93.56 157 GLU A N 1
ATOM 1185 C CA . GLU A 1 157 ? -3.467 -9.402 -2.935 1.00 93.56 157 GLU A CA 1
ATOM 1186 C C . GLU A 1 157 ? -3.598 -8.849 -1.509 1.00 93.56 157 GLU A C 1
ATOM 1188 O O . GLU A 1 157 ? -3.595 -9.607 -0.538 1.00 93.56 157 GLU A O 1
ATOM 1193 N N . MET A 1 158 ? -3.817 -7.542 -1.357 1.00 94.38 158 MET A N 1
ATOM 1194 C CA . MET A 1 158 ? -4.049 -6.924 -0.050 1.00 94.38 158 MET A CA 1
ATOM 1195 C C . MET A 1 158 ? -5.357 -7.381 0.595 1.00 94.38 158 MET A C 1
ATOM 1197 O O . MET A 1 158 ? -5.389 -7.660 1.798 1.00 94.38 158 MET A O 1
ATOM 1201 N N . CYS A 1 159 ? -6.436 -7.488 -0.185 1.00 94.56 159 CYS A N 1
ATOM 1202 C CA . CYS A 1 159 ? -7.712 -7.999 0.311 1.00 94.56 159 CYS A CA 1
ATOM 1203 C C . CYS A 1 159 ? -7.590 -9.452 0.781 1.00 94.56 159 CYS A C 1
ATOM 1205 O O . CYS A 1 159 ? -8.020 -9.775 1.888 1.00 94.56 159 CYS A O 1
ATOM 1207 N N . GLN A 1 160 ? -6.938 -10.308 -0.012 1.00 94.31 160 GLN A N 1
ATOM 1208 C CA . GLN A 1 160 ? -6.642 -11.694 0.364 1.00 94.31 160 GLN A CA 1
ATOM 1209 C C . GLN A 1 160 ? -5.699 -11.781 1.572 1.00 94.31 160 GLN A C 1
ATOM 1211 O O . GLN A 1 160 ? -5.842 -12.679 2.399 1.00 94.31 160 GLN A O 1
ATOM 1216 N N . GLY A 1 161 ? -4.792 -10.814 1.718 1.00 93.00 161 GLY A N 1
ATOM 1217 C CA . GLY A 1 161 ? -3.926 -10.649 2.883 1.00 93.00 161 GLY A CA 1
ATOM 1218 C C . GLY A 1 161 ? -4.651 -10.217 4.163 1.00 93.00 161 GLY A C 1
ATOM 1219 O O . GLY A 1 161 ? -4.022 -10.159 5.217 1.00 93.00 161 GLY A O 1
ATOM 1220 N N . GLY A 1 162 ? -5.959 -9.941 4.107 1.00 94.81 162 GLY A N 1
ATOM 1221 C CA . GLY A 1 162 ? -6.783 -9.663 5.285 1.00 94.81 162 GLY A CA 1
ATOM 1222 C C . GLY A 1 162 ? -6.825 -8.194 5.707 1.00 94.81 162 GLY A C 1
ATOM 1223 O O . GLY A 1 162 ? -7.205 -7.897 6.838 1.00 94.81 162 GLY A O 1
ATOM 1224 N N . VAL A 1 163 ? -6.473 -7.258 4.820 1.00 95.88 163 VAL A N 1
ATOM 1225 C CA . VAL A 1 163 ? -6.450 -5.819 5.142 1.00 95.88 163 VAL A CA 1
ATOM 1226 C C . VAL A 1 163 ? -7.840 -5.211 5.373 1.00 95.88 163 VAL A C 1
ATOM 1228 O O . VAL A 1 163 ? -7.978 -4.212 6.078 1.00 95.88 163 VAL A O 1
ATOM 1231 N N . VAL A 1 164 ? -8.883 -5.818 4.797 1.00 96.25 164 VAL A N 1
ATOM 1232 C CA . VAL A 1 164 ? -10.241 -5.253 4.747 1.00 96.25 164 VAL A CA 1
ATOM 1233 C C . VAL A 1 164 ? -10.847 -5.095 6.142 1.00 96.25 164 VAL A C 1
ATOM 1235 O O . VAL A 1 164 ? -11.352 -4.025 6.474 1.00 96.25 164 VAL A O 1
ATOM 1238 N N . THR A 1 165 ? -10.784 -6.130 6.983 1.00 95.75 165 THR A N 1
ATOM 1239 C CA . THR A 1 165 ? -11.425 -6.101 8.307 1.00 95.75 165 THR A CA 1
ATOM 1240 C C . THR A 1 165 ? -10.822 -5.035 9.233 1.00 95.75 165 THR A C 1
ATOM 1242 O O . THR A 1 165 ? -11.595 -4.245 9.781 1.00 95.75 165 THR A O 1
ATOM 1245 N N . PRO A 1 166 ? -9.485 -4.924 9.382 1.00 96.31 166 PRO A N 1
ATOM 1246 C CA . PRO A 1 166 ? -8.881 -3.835 10.147 1.00 96.31 166 PRO A CA 1
ATOM 1247 C C . PRO A 1 166 ? -9.242 -2.445 9.612 1.00 96.31 166 PRO A C 1
ATOM 1249 O O . PRO A 1 166 ? -9.588 -1.569 10.401 1.00 96.31 166 PRO A O 1
ATOM 1252 N N . LEU A 1 167 ? -9.235 -2.239 8.289 1.00 97.12 167 LEU A N 1
ATOM 1253 C CA . LEU A 1 167 ? -9.598 -0.946 7.699 1.00 97.12 167 LEU A CA 1
ATOM 1254 C C . LEU A 1 167 ? -11.055 -0.562 7.983 1.00 97.12 167 LEU A C 1
ATOM 1256 O O . LEU A 1 167 ? -11.322 0.587 8.327 1.00 97.12 167 LEU A O 1
ATOM 1260 N N . ILE A 1 168 ? -11.990 -1.514 7.908 1.00 96.50 168 ILE A N 1
ATOM 1261 C CA . ILE A 1 168 ? -13.395 -1.265 8.262 1.00 96.50 168 ILE A CA 1
ATOM 1262 C C . ILE A 1 168 ? -13.530 -0.914 9.747 1.00 96.50 168 ILE A C 1
ATOM 1264 O O . ILE A 1 168 ? -14.285 -0.007 10.089 1.00 96.50 168 ILE A O 1
ATOM 1268 N N . SER A 1 169 ? -12.756 -1.552 10.632 1.00 95.31 169 SER A N 1
ATOM 1269 C CA . SER A 1 169 ? -12.732 -1.177 12.051 1.00 95.31 169 SER A CA 1
ATOM 1270 C C . SER A 1 169 ? -12.263 0.267 12.265 1.00 95.31 169 SER A C 1
ATOM 1272 O O . SER A 1 169 ? -12.773 0.942 13.160 1.00 95.31 169 SER A O 1
ATOM 1274 N N . LEU A 1 170 ? -11.316 0.758 11.457 1.00 96.31 170 LEU A N 1
ATOM 1275 C CA . LEU A 1 170 ? -10.821 2.135 11.543 1.00 96.31 170 LEU A CA 1
ATOM 1276 C C . LEU A 1 170 ? -11.840 3.184 11.082 1.00 96.31 170 LEU A C 1
ATOM 1278 O O . LEU A 1 170 ? -11.700 4.351 11.450 1.00 96.31 170 LEU A O 1
ATOM 1282 N N . LEU A 1 171 ? -12.895 2.794 10.356 1.00 95.19 171 LEU A N 1
ATOM 1283 C CA . LEU A 1 171 ? -13.988 3.709 10.009 1.00 95.19 171 LEU A CA 1
ATOM 1284 C C . LEU A 1 171 ? -14.759 4.209 11.240 1.00 95.19 171 LEU A C 1
ATOM 1286 O O . LEU A 1 171 ? -15.385 5.263 11.172 1.00 95.19 171 LEU A O 1
ATOM 1290 N N . ASN A 1 172 ? -14.670 3.489 12.363 1.00 93.44 172 ASN A N 1
ATOM 1291 C CA . ASN A 1 172 ? -15.250 3.870 13.653 1.00 93.44 172 ASN A CA 1
ATOM 1292 C C . ASN A 1 172 ? -14.252 4.604 14.575 1.00 93.44 172 ASN A C 1
ATOM 1294 O O . ASN A 1 172 ? -14.532 4.807 15.757 1.00 93.44 172 ASN A O 1
ATOM 1298 N N . SER A 1 173 ? -13.070 4.980 14.071 1.00 93.62 173 SER A N 1
ATOM 1299 C CA . SER A 1 173 ? -12.076 5.725 14.848 1.00 93.62 173 SER A CA 1
ATOM 1300 C C . SER A 1 173 ? -12.565 7.135 15.185 1.00 93.62 173 SER A C 1
ATOM 1302 O O . SER A 1 173 ? -13.184 7.803 14.361 1.00 93.62 173 SER A O 1
ATOM 1304 N N . GLN A 1 174 ? -12.220 7.628 16.378 1.00 93.69 174 GLN A N 1
ATOM 1305 C CA . GLN A 1 174 ? -12.457 9.027 16.767 1.00 93.69 174 GLN A CA 1
ATOM 1306 C C . GLN A 1 174 ? -11.451 9.996 16.124 1.00 93.69 174 GLN A C 1
ATOM 1308 O O . GLN A 1 174 ? -11.586 11.210 16.247 1.00 93.69 174 GLN A O 1
ATOM 1313 N N . HIS A 1 175 ? -10.425 9.469 15.451 1.00 95.62 175 HIS A N 1
ATOM 1314 C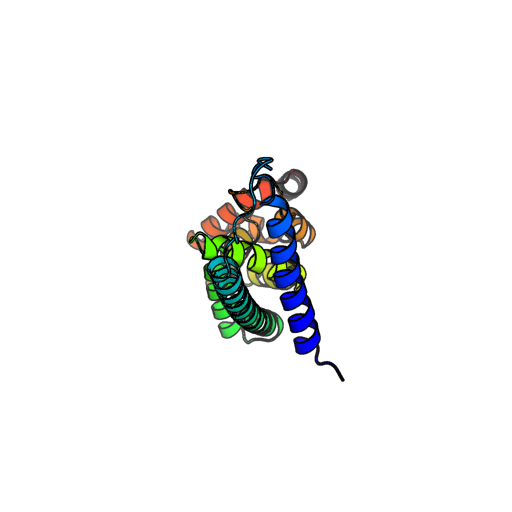 CA . HIS A 1 175 ? -9.413 10.261 14.769 1.00 95.62 175 HIS A CA 1
ATOM 1315 C C . HIS A 1 175 ? -9.773 10.413 13.291 1.00 95.62 175 HIS A C 1
ATOM 1317 O O . HIS A 1 175 ? -9.550 9.497 12.499 1.00 95.62 175 HIS A O 1
ATOM 1323 N N . GLU A 1 176 ? -10.262 11.595 12.912 1.00 94.75 176 GLU A N 1
ATOM 1324 C CA . GLU A 1 176 ? -10.692 11.913 11.540 1.00 94.75 176 GLU A CA 1
ATOM 1325 C C . GLU A 1 176 ? -9.622 11.588 10.489 1.00 94.75 176 GLU A C 1
ATOM 1327 O O . GLU A 1 176 ? -9.928 11.039 9.434 1.00 94.75 176 GLU A O 1
ATOM 1332 N N . GLY A 1 177 ? -8.343 11.849 10.789 1.00 95.38 177 GLY A N 1
ATOM 1333 C CA . GLY A 1 177 ? -7.240 11.512 9.886 1.00 95.38 177 GLY A CA 1
ATOM 1334 C C . GLY A 1 177 ? -7.127 10.008 9.617 1.00 95.38 177 GLY A C 1
ATOM 1335 O O . GLY A 1 177 ? -6.953 9.596 8.471 1.00 95.38 177 GLY A O 1
ATOM 1336 N N . VAL A 1 178 ? -7.276 9.181 10.658 1.00 96.75 178 VAL A N 1
ATOM 1337 C CA . VAL A 1 178 ? -7.254 7.713 10.546 1.00 96.75 178 VAL A CA 1
ATOM 1338 C C . VAL A 1 178 ? -8.473 7.225 9.764 1.00 96.75 178 VAL A C 1
ATOM 1340 O O . VAL A 1 178 ? -8.327 6.407 8.859 1.00 96.75 178 VAL A O 1
ATOM 1343 N N . GLN A 1 179 ? -9.655 7.768 10.063 1.00 97.12 179 GLN A N 1
ATOM 1344 C CA . GLN A 1 179 ? -10.894 7.442 9.359 1.00 97.12 179 GLN A CA 1
ATOM 1345 C C . GLN A 1 179 ? -10.803 7.789 7.864 1.00 97.12 179 GLN A C 1
ATOM 1347 O O . GLN A 1 179 ? -11.148 6.969 7.011 1.00 97.12 179 GLN A O 1
ATOM 1352 N N . GLY A 1 180 ? -10.286 8.976 7.532 1.00 97.38 180 GLY A N 1
ATOM 1353 C CA . GLY A 1 180 ? -10.087 9.423 6.155 1.00 97.38 180 GLY A CA 1
ATOM 1354 C C . GLY A 1 180 ? -9.079 8.558 5.398 1.00 97.38 180 GLY A C 1
ATOM 1355 O O . GLY A 1 180 ? -9.352 8.140 4.274 1.00 97.38 180 GLY A O 1
ATOM 1356 N N . ALA A 1 181 ? -7.950 8.215 6.027 1.00 96.44 181 ALA A N 1
ATOM 1357 C CA . ALA A 1 181 ? -6.962 7.317 5.429 1.00 96.44 181 ALA A CA 1
ATOM 1358 C C . ALA A 1 181 ? -7.530 5.908 5.190 1.00 96.44 181 ALA A C 1
ATOM 1360 O O . ALA A 1 181 ? -7.316 5.336 4.123 1.00 96.44 181 ALA A O 1
ATOM 1361 N N . ALA A 1 182 ? -8.298 5.367 6.142 1.00 97.31 182 ALA A N 1
ATOM 1362 C CA . ALA A 1 182 ? -8.958 4.074 5.987 1.00 97.31 182 ALA A CA 1
ATOM 1363 C C . ALA A 1 182 ? -10.009 4.093 4.869 1.00 97.31 182 ALA A C 1
ATOM 1365 O O . ALA A 1 182 ? -10.073 3.163 4.066 1.00 97.31 182 ALA A O 1
ATOM 1366 N N . THR A 1 183 ? -10.782 5.176 4.769 1.00 97.19 183 THR A N 1
ATOM 1367 C CA . THR A 1 183 ? -11.766 5.372 3.694 1.00 97.19 183 THR A CA 1
ATOM 1368 C C . THR A 1 183 ? -11.087 5.417 2.327 1.00 97.19 183 THR A C 1
ATOM 1370 O O . THR A 1 183 ? -11.518 4.719 1.413 1.00 97.19 183 THR A O 1
ATOM 1373 N N . GLY A 1 184 ? -9.997 6.179 2.192 1.00 96.06 184 GLY A N 1
ATOM 1374 C CA . GLY A 1 184 ? -9.235 6.257 0.943 1.00 96.06 184 GLY A CA 1
ATOM 1375 C C . GLY A 1 184 ? -8.578 4.931 0.553 1.00 96.06 184 GLY A C 1
ATOM 1376 O O . GLY A 1 184 ? -8.521 4.586 -0.624 1.00 96.06 184 GLY A O 1
ATOM 1377 N N . ALA A 1 185 ? -8.104 4.145 1.522 1.00 96.62 185 ALA A N 1
ATOM 1378 C CA . ALA A 1 185 ? -7.605 2.801 1.246 1.00 96.62 185 ALA A CA 1
ATOM 1379 C C . ALA A 1 185 ? -8.730 1.887 0.737 1.00 96.62 185 ALA A C 1
ATOM 1381 O O . ALA A 1 185 ? -8.586 1.249 -0.303 1.00 96.62 185 ALA A O 1
ATOM 1382 N N . LEU A 1 186 ? -9.876 1.865 1.424 1.00 97.06 186 LEU A N 1
ATOM 1383 C CA . LEU A 1 186 ? -11.025 1.046 1.033 1.00 97.06 186 LEU A CA 1
ATOM 1384 C C . LEU A 1 186 ? -11.604 1.441 -0.328 1.00 97.06 186 LEU A C 1
ATOM 1386 O O . LEU A 1 186 ? -12.056 0.553 -1.045 1.00 97.06 186 LEU A O 1
ATOM 1390 N N . SER A 1 187 ? -11.580 2.725 -0.703 1.00 96.06 187 SER A N 1
ATOM 1391 C CA . SER A 1 187 ? -12.092 3.160 -2.006 1.00 96.06 187 SER A CA 1
ATOM 1392 C C . SER A 1 187 ? -11.282 2.581 -3.162 1.00 96.06 187 SER A C 1
ATOM 1394 O O . SER A 1 187 ? -11.880 2.097 -4.113 1.00 96.06 187 SER A O 1
ATOM 1396 N N . VAL A 1 188 ? -9.948 2.569 -3.049 1.00 94.25 188 VAL A N 1
ATOM 1397 C CA . VAL A 1 188 ? -9.066 1.975 -4.069 1.00 94.25 188 VAL A CA 1
ATOM 1398 C C . VAL A 1 188 ? -9.220 0.457 -4.092 1.00 94.25 188 VAL A C 1
ATOM 1400 O O . VAL A 1 188 ? -9.365 -0.141 -5.150 1.00 94.25 188 VAL A O 1
ATOM 1403 N N . LEU A 1 189 ? -9.282 -0.193 -2.925 1.00 94.88 189 LEU A N 1
ATOM 1404 C CA . LEU A 1 189 ? -9.517 -1.640 -2.874 1.00 94.88 189 LEU A CA 1
ATOM 1405 C C .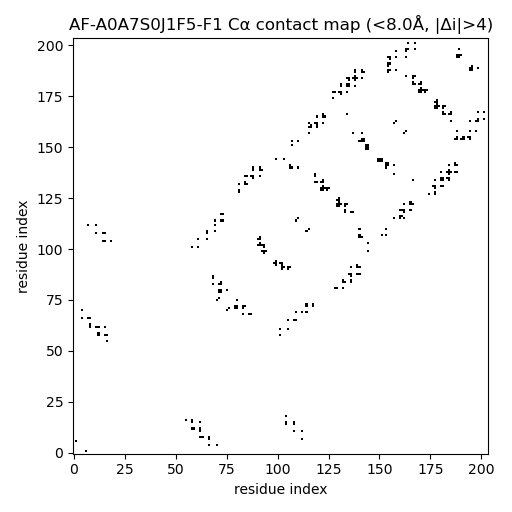 LEU A 1 189 ? -10.862 -2.023 -3.506 1.00 94.88 189 LEU A C 1
ATOM 1407 O O . LEU A 1 189 ? -10.959 -3.049 -4.172 1.00 94.88 189 LEU A O 1
ATOM 1411 N N . ALA A 1 190 ? -11.897 -1.202 -3.325 1.00 94.75 190 ALA A N 1
ATOM 1412 C CA . ALA A 1 190 ? -13.218 -1.431 -3.894 1.00 94.75 190 ALA A CA 1
ATOM 1413 C C . ALA A 1 190 ? -13.267 -1.307 -5.427 1.00 94.75 190 ALA A C 1
ATOM 1415 O O . ALA A 1 190 ? -14.294 -1.652 -6.004 1.00 94.75 190 ALA A O 1
ATOM 1416 N N . GLU A 1 191 ? -12.202 -0.882 -6.108 1.00 91.31 191 GLU A N 1
ATOM 1417 C CA . GLU A 1 191 ? -12.138 -0.945 -7.574 1.00 91.31 191 GLU A CA 1
ATOM 1418 C C . GLU A 1 191 ? -12.116 -2.405 -8.065 1.00 91.31 191 GLU A C 1
ATOM 1420 O O . GLU A 1 191 ? -12.692 -2.718 -9.107 1.00 91.31 191 GLU A O 1
ATOM 1425 N N . HIS A 1 192 ? -11.591 -3.336 -7.255 1.00 92.44 192 HIS A N 1
ATOM 1426 C CA . HIS A 1 192 ? -11.578 -4.760 -7.581 1.00 92.44 192 HIS A CA 1
ATOM 1427 C C . HIS A 1 192 ? -12.855 -5.492 -7.087 1.00 92.44 192 HIS A C 1
ATOM 1429 O O . HIS A 1 192 ? -13.150 -5.492 -5.883 1.00 92.44 192 HIS A O 1
ATOM 1435 N N . PRO A 1 193 ? -13.592 -6.237 -7.942 1.00 92.44 193 PRO A N 1
ATOM 1436 C CA . PRO A 1 193 ? -14.868 -6.880 -7.577 1.00 92.44 193 PRO A CA 1
ATOM 1437 C C . PRO A 1 193 ? -14.803 -7.840 -6.376 1.00 92.44 193 PRO A C 1
ATOM 1439 O O . PRO A 1 193 ? -15.702 -7.885 -5.530 1.00 92.44 193 PRO A O 1
ATOM 1442 N N . THR A 1 194 ? -13.719 -8.612 -6.257 1.00 92.94 194 THR A N 1
ATOM 1443 C CA . THR A 1 194 ? -13.519 -9.513 -5.107 1.00 92.94 194 THR A CA 1
ATOM 1444 C C . THR A 1 194 ? -13.391 -8.737 -3.796 1.00 92.94 194 THR A C 1
ATOM 1446 O O . THR A 1 194 ? -13.962 -9.142 -2.784 1.00 92.94 194 THR A O 1
ATOM 1449 N N . CYS A 1 195 ? -12.691 -7.602 -3.804 1.00 94.12 195 CYS A N 1
ATOM 1450 C CA . CYS A 1 195 ? -12.563 -6.747 -2.631 1.00 94.12 195 CYS A CA 1
ATOM 1451 C C . CYS A 1 195 ? -13.908 -6.128 -2.245 1.00 94.12 195 CYS A C 1
ATOM 1453 O O . CYS A 1 195 ? -14.239 -6.132 -1.064 1.00 94.12 195 CYS A O 1
ATOM 1455 N N . GLN A 1 196 ? -14.732 -5.696 -3.210 1.00 94.75 196 GLN A N 1
ATOM 1456 C CA . GLN A 1 196 ? -16.102 -5.231 -2.937 1.00 94.75 196 GLN A CA 1
ATOM 1457 C C . GLN A 1 196 ? -16.911 -6.291 -2.182 1.00 94.75 196 GLN A C 1
ATOM 1459 O O . GLN A 1 196 ? -17.541 -6.000 -1.166 1.00 94.75 196 GLN A O 1
ATOM 1464 N N . SER A 1 197 ? -16.840 -7.543 -2.645 1.00 94.56 197 SER A N 1
ATOM 1465 C CA . SER A 1 197 ? -17.532 -8.666 -2.005 1.00 94.56 197 SER A CA 1
ATOM 1466 C C . SER A 1 197 ? -17.047 -8.887 -0.570 1.00 94.56 197 SER A C 1
ATOM 1468 O O . SER A 1 197 ? -17.862 -9.102 0.326 1.00 94.56 197 SER A O 1
ATOM 1470 N N . MET A 1 198 ? -15.734 -8.788 -0.328 1.00 95.06 198 MET A N 1
ATOM 1471 C CA . MET A 1 198 ? -15.169 -8.877 1.022 1.00 95.06 198 MET A CA 1
ATOM 1472 C C . MET A 1 198 ? -15.613 -7.710 1.908 1.00 95.06 198 MET A C 1
ATOM 1474 O O . MET A 1 198 ? -16.010 -7.943 3.044 1.00 95.06 198 MET A O 1
ATOM 1478 N N . ILE A 1 199 ? -15.596 -6.477 1.392 1.00 93.94 199 ILE A N 1
ATOM 1479 C CA . ILE A 1 199 ? -16.010 -5.269 2.120 1.00 93.94 199 ILE A CA 1
ATOM 1480 C C . ILE A 1 199 ? -17.470 -5.387 2.568 1.00 93.94 199 ILE A C 1
ATOM 1482 O O . ILE A 1 199 ? -17.771 -5.154 3.735 1.00 93.94 199 ILE A O 1
ATOM 1486 N N . VAL A 1 200 ? -18.366 -5.812 1.673 1.00 92.69 200 VAL A N 1
ATOM 1487 C CA . VAL A 1 200 ? -19.793 -6.008 1.984 1.00 92.69 200 VAL A CA 1
ATOM 1488 C C . VAL A 1 200 ? -20.015 -7.170 2.959 1.00 92.69 200 VAL A C 1
ATOM 1490 O O . VAL A 1 200 ? -20.962 -7.151 3.746 1.00 92.69 200 VAL A O 1
ATOM 1493 N N . ALA A 1 201 ? -19.157 -8.192 2.929 1.00 91.62 201 ALA A N 1
ATOM 1494 C CA . ALA A 1 201 ? -19.271 -9.349 3.811 1.00 91.62 201 ALA A CA 1
ATOM 1495 C C . ALA A 1 201 ? -18.861 -9.058 5.265 1.00 91.62 201 ALA A C 1
ATOM 1497 O O . ALA A 1 201 ? -19.288 -9.790 6.165 1.00 91.62 201 ALA A O 1
ATOM 1498 N N . VAL A 1 202 ? -18.059 -8.016 5.521 1.00 87.62 202 VAL A N 1
ATOM 1499 C CA . VAL A 1 202 ? -17.690 -7.630 6.888 1.00 87.62 202 VAL A CA 1
ATOM 1500 C C . VAL A 1 202 ? -18.915 -7.055 7.594 1.00 87.62 202 VAL A C 1
ATOM 1502 O O . VAL A 1 202 ? -19.350 -5.936 7.336 1.00 87.62 202 VAL A O 1
ATOM 1505 N N . ARG A 1 203 ? -19.477 -7.842 8.512 1.00 69.88 203 ARG A N 1
ATOM 1506 C CA . ARG A 1 203 ? -20.542 -7.387 9.407 1.00 69.88 203 ARG A CA 1
ATOM 1507 C C . ARG A 1 203 ? -19.921 -6.618 10.570 1.00 69.88 203 ARG A C 1
ATOM 1509 O O . ARG A 1 203 ? -19.028 -7.151 11.228 1.00 69.88 203 ARG A O 1
ATOM 1516 N N . GLN A 1 204 ? -20.384 -5.385 10.774 1.00 57.72 204 GLN A N 1
ATOM 1517 C CA . GLN A 1 204 ? -20.074 -4.570 11.952 1.00 57.72 204 GLN A CA 1
ATOM 1518 C C . GLN A 1 204 ? -20.945 -4.971 13.142 1.00 57.72 204 GLN A C 1
ATOM 1520 O O . GLN A 1 204 ? -22.119 -5.347 12.905 1.00 57.72 204 GLN A O 1
#

pLDDT: mean 78.65, std 17.87, range [36.41, 97.38]

Mean predicted aligned error: 10.41 Å

Foldseek 3Di:
DQDPLNVLLVVLLVLLVVLVVVVVVVPPDDDDDDDDDDDDDPVVVVVVVVVVVVSSVVSNVLSVLLSVLLCCLVPNDPVSVLVSLVVLLCQLPQDDPSSLSSNLSSLLSCLVSVSLLSLLVQCVDPDLSSVLSSLSSLLSSLDDRPVDPDHPCSLVSNVVSVNQQSLVVQCPDPDPSSNVSSVSNLVSSCVDVVSVVSNVPDDD

Sequence (204 aa):
FFSPRGKMRVLVLQLLLSCAHTESADRLHVEIDEKGGQELPVQSEEMRAREAEARAGLAKELSDTLVDIMAVLMHGSDSAKNAALHRLGEMAISTGEAGREQARMFRSAVVAGGAVPELVAMVSSREHERQFLAAKAIHALALDDPTTDLDNFHSLEMCQGGVVTPLISLLNSQHEGVQGAATGALSVLAEHPTCQSMIVAVRQ

Nearest PDB structures (foldseek):
  6mze-assembly1_L  TM=6.908E-01  e=2.391E-01  Lachancea kluyveri NRRL Y-12651
  6mze-assembly2_S  TM=7.450E-01  e=5.229E-01  Lachancea kluyveri NRRL Y-12651
  4zv6-assembly1_A  TM=4.444E-01  e=6.003E-01  synthetic construct
  6mzf-assembly1_L  TM=4.295E-01  e=9.960E-01  Lachancea kluyveri NRRL Y-12651
  6hwp-assembly1_A  TM=2.653E-01  e=2.180E-01  synthetic construct

Solvent-accessible surface area (backbone atoms only — not comparable to full-atom values): 11142 Å² total; per-residue (Å²): 138,82,50,72,67,55,53,49,41,51,53,39,41,48,50,53,51,50,61,60,55,61,55,66,60,73,70,70,82,75,84,89,77,94,76,80,94,68,93,76,62,71,70,58,53,55,50,50,49,52,50,50,51,52,51,51,53,51,49,50,54,49,32,52,52,47,49,51,38,51,48,28,59,77,70,42,54,76,70,49,28,49,55,32,34,51,52,48,31,55,49,31,59,31,81,47,82,68,38,37,56,52,8,53,51,47,28,54,45,44,53,77,68,59,44,49,62,55,43,38,54,36,38,62,45,94,46,64,69,42,24,24,39,30,24,42,29,51,29,36,46,35,56,63,54,93,90,51,94,62,80,76,57,43,32,55,52,37,42,76,52,52,38,52,64,46,37,58,58,32,59,74,45,92,46,65,68,33,20,52,24,20,49,52,22,50,56,52,29,45,73,40,70,70,34,38,53,53,58,71,64,60,80,131